Protein AF-A0A7S2MLP8-F1 (afdb_monomer)

Sequence (324 aa):
RACVALRVHHAPLLHKLVRWYCWSNTYLRPKPLPSEHLDELLELAELQLELSFQSLDLQAVLAENLRNPHATPRQVLALLSALARFSHFPKEFKEACARVCAESSDSDLAALTPADLVNAFNIHLCAVFDGPAALKHWLTEDEAMKSFFQVHTSQKFYQTQDQDRTAFLQSDVYLTLKEAADAEGLNLQTSDPGDVYHVELVSVDAKERLNSAAASPPTAVVCIKSREQLRWYVPITADGSPEGDPLAQNRCRQFRYMFRGAVQKVRHLQAMGYKTAAVWLSEWMALKSQEERRAYLRAALGSPDRRTAAFSPAPPVERGGDYS

Organism: NCBI:txid1333877

Foldseek 3Di:
DVCLVQLADALLVLVVVLVVVLVCCVPPADPPHAAVVLVVLLVNLVSCQQSVHDDPSSLVVLLVCLPRPNYDLLSNLSSLLSCLSNLHQDPSNVVSLVVSLVPDDPVNLVPDDLVSLQSLLSNLLSCCQSNDPVSNCCCCPVPSNCCRNPPSSCPSVLVVQVVVLVVLVPDPCLVLLVVLCVVLVHQWDFDDRPPSHGFSIWHPCQVVQLVDPDPAHIATEHEQEPSQKHPFDWDAALVRHGDDDPVRDGCCVPAIEGGHCSLVVVSSCVSSRHDYFYDYVVVCVVDDDSVSNNVSSCCSNVDPDDRRHPYNDDNDDPPDDDDD

Radius of gyration: 20.85 Å; Cα contacts (8 Å, |Δi|>4): 422; chains: 1; bounding box: 56×49×56 Å

pLDDT: mean 85.74, std 14.6, range [27.89, 97.12]

Mean predicted aligned error: 6.88 Å

Nearest PDB structures (foldseek):
  7uih-assembly1_A  TM=4.228E-01  e=3.664E+00  Homo sapiens
  6epc-assembly1_Q  TM=4.482E-01  e=7.822E+00  Rattus norvegicus
  3j8c-assembly1_C  TM=2.272E-01  e=2.891E+00  Homo sapiens

Secondary structure (DSSP, 8-state):
-HHHHHTEEEHHHHHHHHHHHHHHHHHTS-SSPPHHHHHHHHHHHHHHHHTT---HHHHHHHHHGGG-TT--HHHHHHHHHHHHHTT---HHHHHHHHHHHHH--HHHHHTS-HHHHHHHHHHHHHHHHHS-HHHHHHHHH-HHHHIIIIIITHHHHHHHHHHHHHHHHTSHHHHHHHHHHHHTT--EEPPPTT-SS--SEEETTHHHHHTTT-SSPPEEEEEE-GGGB-SEEE-B-TTS-BSSSTT---GGGTS-EE-THHHHHHHHHHHTT-EEEEEEHHHHTT--SHHHHHHHHHHHHH--SSSS-EE-PPPP--------

Structure (mmCIF, N/CA/C/O backbone):
data_AF-A0A7S2MLP8-F1
#
_entry.id   AF-A0A7S2MLP8-F1
#
loop_
_atom_site.group_PDB
_atom_site.id
_atom_site.t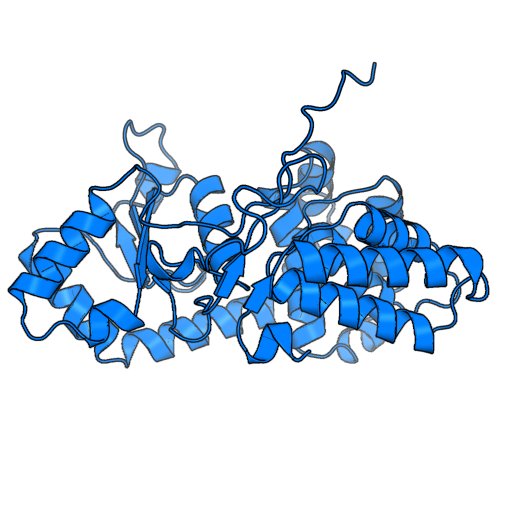ype_symbol
_atom_site.label_atom_id
_atom_site.label_alt_id
_atom_site.label_comp_id
_atom_site.label_asym_id
_atom_site.label_entity_id
_atom_site.label_seq_id
_atom_site.pdbx_PDB_ins_code
_atom_site.Cartn_x
_atom_site.Cartn_y
_atom_site.Cartn_z
_atom_site.occupancy
_atom_site.B_iso_or_equiv
_atom_site.auth_seq_id
_atom_site.auth_comp_id
_atom_site.auth_asym_id
_atom_site.auth_atom_id
_atom_site.pdbx_PDB_model_num
ATOM 1 N N . ARG A 1 1 ? -6.742 -10.714 -11.857 1.00 90.88 1 ARG A N 1
ATOM 2 C CA . ARG A 1 1 ? -7.999 -9.935 -11.703 1.00 90.88 1 ARG A CA 1
ATOM 3 C C . ARG A 1 1 ? -9.012 -10.588 -10.751 1.00 90.88 1 ARG A C 1
ATOM 5 O O . ARG A 1 1 ? -9.272 -10.008 -9.707 1.00 90.88 1 ARG A O 1
ATOM 12 N N . ALA A 1 2 ? -9.552 -11.783 -11.038 1.00 92.69 2 ALA A N 1
ATOM 13 C CA . ALA A 1 2 ? -10.606 -12.405 -10.209 1.00 92.69 2 ALA A CA 1
ATOM 14 C C . ALA A 1 2 ? -10.234 -12.561 -8.718 1.00 92.69 2 ALA A C 1
ATOM 16 O O . ALA A 1 2 ? -11.015 -12.176 -7.852 1.00 92.69 2 ALA A O 1
ATOM 17 N N . CYS A 1 3 ? -9.018 -13.035 -8.413 1.00 92.12 3 CYS A N 1
ATOM 18 C CA . CYS A 1 3 ? -8.524 -13.139 -7.033 1.00 92.12 3 CYS A CA 1
ATOM 19 C C . CYS A 1 3 ? -8.541 -11.791 -6.293 1.00 92.12 3 CYS A C 1
ATOM 21 O O . CYS A 1 3 ? -8.958 -11.733 -5.143 1.00 92.12 3 CYS A O 1
ATOM 23 N N . VAL A 1 4 ? -8.168 -10.699 -6.966 1.00 91.62 4 VAL A N 1
ATOM 24 C CA . VAL A 1 4 ? -8.176 -9.340 -6.399 1.00 91.62 4 VAL A CA 1
ATOM 25 C C . VAL A 1 4 ? -9.601 -8.874 -6.104 1.00 91.62 4 VAL A C 1
ATOM 27 O O . VAL A 1 4 ? -9.892 -8.456 -4.986 1.00 91.62 4 VAL A O 1
ATOM 30 N N . ALA A 1 5 ? -10.506 -9.004 -7.079 1.00 92.56 5 ALA A N 1
ATOM 31 C CA . ALA A 1 5 ? -11.907 -8.601 -6.936 1.00 92.56 5 ALA A CA 1
ATOM 32 C C . ALA A 1 5 ? -12.623 -9.375 -5.814 1.00 92.56 5 ALA A C 1
ATOM 34 O O . ALA A 1 5 ? -13.391 -8.807 -5.036 1.00 92.56 5 ALA A O 1
ATOM 35 N N . LEU A 1 6 ? -12.327 -10.671 -5.692 1.00 93.56 6 LEU A N 1
ATOM 36 C CA . LEU A 1 6 ? -12.869 -11.538 -4.645 1.00 93.56 6 LEU A CA 1
ATOM 37 C C . LEU A 1 6 ? -12.122 -11.421 -3.308 1.00 93.56 6 LEU A C 1
ATOM 39 O O . LEU A 1 6 ? -12.605 -11.948 -2.305 1.00 93.56 6 LEU A O 1
ATOM 43 N N . ARG A 1 7 ? -10.988 -10.706 -3.272 1.00 93.00 7 ARG A N 1
ATOM 44 C CA . ARG A 1 7 ? -10.124 -10.524 -2.092 1.00 93.00 7 ARG A CA 1
ATOM 45 C C . ARG A 1 7 ? -9.606 -11.858 -1.555 1.00 93.00 7 ARG A C 1
ATOM 47 O O . ARG A 1 7 ? -9.690 -12.154 -0.360 1.00 93.00 7 ARG A O 1
ATOM 54 N N . VAL A 1 8 ? -9.126 -12.675 -2.487 1.00 91.69 8 VAL A N 1
ATOM 55 C CA . VAL A 1 8 ? -8.609 -14.028 -2.290 1.00 91.69 8 VAL A CA 1
ATOM 56 C C . VAL A 1 8 ? -7.103 -14.013 -2.499 1.00 91.69 8 VAL A C 1
ATOM 58 O O . VAL A 1 8 ? -6.625 -13.880 -3.624 1.00 91.69 8 VAL A O 1
ATOM 61 N N . HIS A 1 9 ? -6.362 -14.218 -1.420 1.00 91.31 9 HIS A N 1
ATOM 62 C CA . HIS A 1 9 ? -4.940 -14.509 -1.459 1.00 91.31 9 HIS A CA 1
ATOM 63 C C . HIS A 1 9 ? -4.762 -16.013 -1.235 1.00 91.31 9 HIS A C 1
ATOM 65 O O . HIS A 1 9 ? -4.759 -16.507 -0.109 1.00 91.31 9 HIS A O 1
ATOM 71 N N . HIS A 1 10 ? -4.664 -16.758 -2.333 1.00 89.81 10 HIS A N 1
ATOM 72 C CA . HIS A 1 10 ? -4.438 -18.200 -2.311 1.00 89.81 10 HIS A CA 1
ATOM 73 C C . HIS A 1 10 ? -3.023 -18.483 -2.816 1.00 89.81 10 HIS A C 1
ATOM 75 O O . HIS A 1 10 ? -2.831 -18.749 -4.005 1.00 89.81 10 HIS A O 1
ATOM 81 N N . ALA A 1 11 ? -2.031 -18.425 -1.926 1.00 88.69 11 ALA A N 1
ATOM 82 C CA . ALA A 1 11 ? -0.620 -18.461 -2.300 1.00 88.69 11 ALA A CA 1
ATOM 83 C C . ALA A 1 11 ? -0.233 -19.668 -3.183 1.00 88.69 11 ALA A C 1
ATOM 85 O O . ALA A 1 11 ? 0.449 -19.436 -4.176 1.00 88.69 11 ALA A O 1
ATOM 86 N N . PRO A 1 12 ? -0.740 -20.907 -2.976 1.00 87.44 12 PRO A N 1
ATOM 87 C CA . PRO A 1 12 ? -0.434 -22.017 -3.890 1.00 87.44 12 PRO A CA 1
ATOM 88 C C . PRO A 1 12 ? -0.891 -21.799 -5.343 1.00 87.44 12 PRO A C 1
ATOM 90 O O . PRO A 1 12 ? -0.220 -22.216 -6.285 1.00 87.44 12 PRO A O 1
ATOM 93 N N . LEU A 1 13 ? -2.044 -21.151 -5.539 1.00 89.19 13 LEU A N 1
ATOM 94 C CA . LEU A 1 13 ? -2.592 -20.855 -6.864 1.00 89.19 13 LEU A CA 1
ATOM 95 C C . LEU A 1 13 ? -1.824 -19.695 -7.500 1.00 89.19 13 LEU A C 1
ATOM 97 O O . LEU A 1 13 ? -1.414 -19.791 -8.655 1.00 89.19 13 LEU A O 1
ATOM 101 N N . LEU A 1 14 ? -1.614 -18.622 -6.732 1.00 91.62 14 LEU A N 1
ATOM 102 C CA . LEU A 1 14 ? -0.875 -17.441 -7.175 1.00 91.62 14 LEU A CA 1
ATOM 103 C C . LEU A 1 14 ? 0.566 -17.803 -7.549 1.00 91.62 14 LEU A C 1
ATOM 105 O O . LEU A 1 14 ? 1.024 -17.413 -8.616 1.00 91.62 14 LEU A O 1
ATOM 109 N N . HIS A 1 15 ? 1.238 -18.627 -6.742 1.00 89.44 15 HIS A N 1
ATOM 110 C CA . HIS A 1 15 ? 2.590 -19.107 -7.013 1.00 89.44 15 HIS A CA 1
ATOM 111 C C . HIS A 1 15 ? 2.668 -19.884 -8.332 1.00 89.44 15 HIS A C 1
ATOM 113 O O . HIS A 1 15 ? 3.506 -19.572 -9.173 1.00 89.44 15 HIS A O 1
ATOM 119 N N . LYS A 1 16 ? 1.757 -20.841 -8.570 1.00 90.50 16 LYS A N 1
ATOM 120 C CA . LYS A 1 16 ? 1.700 -21.582 -9.843 1.00 90.50 16 LYS A CA 1
ATOM 121 C C . LYS A 1 16 ? 1.458 -20.660 -11.039 1.00 90.50 16 LYS A C 1
ATOM 123 O O . LYS A 1 16 ? 2.125 -20.810 -12.060 1.00 90.50 16 LYS A O 1
ATOM 128 N N . LEU A 1 17 ? 0.530 -19.710 -10.908 1.00 92.56 17 LEU A N 1
ATOM 129 C CA . LEU A 1 17 ? 0.201 -18.753 -11.965 1.00 92.56 17 LEU A CA 1
ATOM 130 C C . LEU A 1 17 ? 1.393 -17.855 -12.303 1.00 92.56 17 LEU A C 1
ATOM 132 O O . LEU A 1 17 ? 1.735 -17.709 -13.474 1.00 92.56 17 LEU A O 1
ATOM 136 N N . VAL A 1 18 ? 2.040 -17.280 -11.288 1.00 93.06 18 VAL A N 1
ATOM 137 C CA . VAL A 1 18 ? 3.190 -16.390 -11.480 1.00 93.06 18 VAL A CA 1
ATOM 138 C C . VAL A 1 18 ? 4.376 -17.159 -12.048 1.00 93.06 18 VAL A C 1
ATOM 140 O O . VAL A 1 18 ? 4.974 -16.697 -13.015 1.00 93.06 18 VAL A O 1
ATOM 143 N N . ARG A 1 19 ? 4.673 -18.355 -11.528 1.00 92.19 19 ARG A N 1
ATOM 144 C CA . ARG A 1 19 ? 5.759 -19.200 -12.039 1.00 92.19 19 ARG A CA 1
ATOM 145 C C . ARG A 1 19 ? 5.542 -19.581 -13.502 1.00 92.19 19 ARG A C 1
ATOM 147 O O . ARG A 1 19 ? 6.472 -19.496 -14.298 1.00 92.19 19 ARG A O 1
ATOM 154 N N . TRP A 1 20 ? 4.317 -19.952 -13.875 1.00 94.12 20 TRP A N 1
ATOM 155 C CA . TRP A 1 20 ? 3.969 -20.232 -15.270 1.00 94.12 20 TRP A CA 1
ATOM 156 C C . TRP A 1 20 ? 4.118 -18.995 -16.166 1.00 94.12 20 TRP A C 1
ATOM 158 O O . TRP A 1 20 ? 4.664 -19.097 -17.266 1.00 94.12 20 TRP A O 1
ATOM 168 N N . TYR A 1 21 ? 3.677 -17.825 -15.694 1.00 94.19 21 TYR A N 1
ATOM 169 C CA . TYR A 1 21 ? 3.819 -16.577 -16.443 1.00 94.19 21 TYR A CA 1
ATOM 170 C C . TYR A 1 21 ? 5.290 -16.199 -16.641 1.00 94.19 21 TYR A C 1
ATOM 172 O O . TYR A 1 21 ? 5.694 -15.908 -17.764 1.00 94.19 21 TYR A O 1
ATOM 180 N N . CYS A 1 22 ? 6.103 -16.256 -15.581 1.00 93.69 22 CYS A N 1
ATOM 181 C CA . CYS A 1 22 ? 7.533 -15.952 -15.645 1.00 93.69 22 CYS A CA 1
ATOM 182 C C . CYS A 1 22 ? 8.260 -16.936 -16.565 1.00 93.69 22 CYS A C 1
ATOM 184 O O . CYS A 1 22 ? 8.999 -16.507 -17.441 1.00 93.69 22 CYS A O 1
ATOM 186 N N . TRP A 1 23 ? 7.967 -18.237 -16.464 1.00 94.38 23 TRP A N 1
ATOM 187 C CA . TRP A 1 23 ? 8.491 -19.241 -17.394 1.00 94.38 23 TRP A CA 1
ATOM 188 C C . TRP A 1 23 ? 8.121 -18.919 -18.851 1.00 94.38 23 TRP A C 1
ATOM 190 O O . TRP A 1 23 ? 8.983 -18.905 -19.728 1.00 94.38 23 TRP A O 1
ATOM 200 N N . SER A 1 24 ? 6.858 -18.580 -19.116 1.00 92.94 24 SER A N 1
ATOM 201 C CA . SER A 1 24 ? 6.409 -18.212 -20.465 1.00 92.94 24 SER A CA 1
ATOM 202 C C . SER A 1 24 ? 7.115 -16.951 -20.970 1.00 92.94 24 SER A C 1
ATOM 204 O O . SER A 1 24 ? 7.501 -16.876 -22.133 1.00 92.94 24 SER A O 1
ATOM 206 N N . ASN A 1 25 ? 7.325 -15.970 -20.095 1.00 89.44 25 ASN A N 1
ATOM 207 C CA . ASN A 1 25 ? 8.058 -14.750 -20.405 1.00 89.44 25 ASN A CA 1
ATOM 208 C C . ASN A 1 25 ? 9.529 -15.036 -20.755 1.00 89.44 25 ASN A C 1
ATOM 210 O O . ASN A 1 25 ? 10.036 -14.505 -21.737 1.00 89.44 25 ASN A O 1
ATOM 214 N N . THR A 1 26 ? 10.187 -15.923 -20.006 1.00 87.69 26 THR A N 1
ATOM 215 C CA . THR A 1 26 ? 11.591 -16.283 -20.224 1.00 87.69 26 THR A CA 1
ATOM 216 C C . THR A 1 26 ? 11.811 -17.099 -21.497 1.00 87.69 26 THR A C 1
ATOM 218 O O . THR A 1 26 ? 12.795 -16.854 -22.193 1.00 87.69 26 THR A O 1
ATOM 221 N N . TYR A 1 27 ? 10.936 -18.068 -21.789 1.00 91.31 27 TYR A N 1
ATOM 222 C CA . TYR A 1 27 ? 11.195 -19.084 -22.820 1.00 91.31 27 TYR A CA 1
ATOM 223 C C . TYR A 1 27 ? 10.340 -18.960 -24.083 1.00 91.31 27 TYR A C 1
ATOM 225 O O . TYR A 1 27 ? 10.733 -19.495 -25.116 1.00 91.31 27 TYR A O 1
ATOM 233 N N . LEU A 1 28 ? 9.177 -18.302 -24.021 1.00 93.00 28 LEU A N 1
ATOM 234 C CA . LEU A 1 28 ? 8.232 -18.254 -25.146 1.00 93.00 28 LEU A CA 1
ATOM 235 C C . LEU A 1 28 ? 8.068 -16.861 -25.757 1.00 93.00 28 LEU A C 1
ATOM 237 O O . LEU A 1 28 ? 7.597 -16.756 -26.888 1.00 93.00 28 LEU A O 1
ATOM 241 N N . ARG A 1 29 ? 8.411 -15.792 -25.030 1.00 90.31 29 ARG A N 1
ATOM 242 C CA . ARG A 1 29 ? 8.243 -14.415 -25.511 1.00 90.31 29 ARG A CA 1
ATOM 243 C C . ARG A 1 29 ? 9.522 -13.878 -26.164 1.00 90.31 29 ARG A C 1
ATOM 245 O O . ARG A 1 29 ? 10.620 -14.266 -25.766 1.00 90.31 29 ARG A O 1
ATOM 252 N N . PRO A 1 30 ? 9.396 -12.979 -27.159 1.00 90.38 30 PRO A N 1
ATOM 253 C CA . PRO A 1 30 ? 10.550 -12.326 -27.765 1.00 90.38 30 PRO A CA 1
ATOM 254 C C . PRO A 1 30 ? 11.319 -11.493 -26.732 1.00 90.38 30 PRO A C 1
ATOM 256 O O . PRO A 1 30 ? 10.725 -10.900 -25.828 1.00 90.38 30 PRO A O 1
ATOM 259 N N . LYS A 1 31 ? 12.646 -11.444 -26.894 1.00 89.56 31 LYS A N 1
ATOM 260 C CA . LYS A 1 31 ? 13.550 -10.618 -26.091 1.00 89.56 31 LYS A CA 1
ATOM 261 C C . LYS A 1 31 ? 14.268 -9.599 -26.991 1.00 89.56 31 LYS A C 1
ATOM 263 O O . LYS A 1 31 ? 14.860 -10.027 -27.983 1.00 89.56 31 LYS A O 1
ATOM 268 N N . PRO A 1 32 ? 14.278 -8.296 -26.649 1.00 91.56 32 PRO A N 1
ATOM 269 C CA . PRO A 1 32 ? 13.576 -7.676 -25.517 1.00 91.56 32 PRO A CA 1
ATOM 270 C C . PRO A 1 32 ? 12.045 -7.693 -25.682 1.00 91.56 32 PRO A C 1
ATOM 272 O O . PRO A 1 32 ? 11.537 -7.818 -26.794 1.00 91.56 32 PRO A O 1
ATOM 275 N N . LEU A 1 33 ? 11.309 -7.602 -24.568 1.00 93.12 33 LEU A N 1
ATOM 276 C CA . LEU A 1 33 ? 9.843 -7.663 -24.580 1.00 93.12 33 LEU A CA 1
ATOM 277 C C . LEU A 1 33 ? 9.241 -6.440 -25.295 1.00 93.12 33 LEU A C 1
ATOM 279 O O . LEU A 1 33 ? 9.578 -5.313 -24.927 1.00 93.12 33 LEU A O 1
ATOM 283 N N . PRO A 1 34 ? 8.325 -6.638 -26.258 1.00 93.69 34 PRO A N 1
ATOM 284 C CA . PRO A 1 34 ? 7.533 -5.570 -26.861 1.00 93.69 34 PRO A CA 1
ATOM 285 C C . PRO A 1 34 ? 6.726 -4.770 -25.833 1.00 93.69 34 PRO A C 1
ATOM 287 O O . PRO A 1 34 ? 6.338 -5.298 -24.787 1.00 93.69 34 PRO A O 1
ATOM 290 N N . SER A 1 35 ? 6.417 -3.513 -26.162 1.00 91.44 35 SER A N 1
ATOM 291 C CA . SER A 1 35 ? 5.723 -2.587 -25.256 1.00 91.44 35 SER A CA 1
ATOM 292 C C . SER A 1 35 ? 4.350 -3.102 -24.796 1.00 91.44 35 SER A C 1
ATOM 294 O O . SER A 1 35 ? 4.049 -3.034 -23.607 1.00 91.44 35 SER A O 1
ATOM 296 N N . GLU A 1 36 ? 3.556 -3.721 -25.678 1.00 90.75 36 GLU A N 1
ATOM 297 C CA . GLU A 1 36 ? 2.263 -4.327 -25.303 1.00 90.75 36 GLU A CA 1
ATOM 298 C C . GLU A 1 36 ? 2.392 -5.426 -24.232 1.00 90.75 36 GLU A C 1
ATOM 300 O O . GLU A 1 36 ? 1.573 -5.540 -23.322 1.00 90.75 36 GLU A O 1
ATOM 305 N N . HIS A 1 37 ? 3.465 -6.212 -24.290 1.00 93.06 37 HIS A N 1
ATOM 306 C CA . HIS A 1 37 ? 3.731 -7.287 -23.343 1.00 93.06 37 HIS A CA 1
ATOM 307 C C . HIS A 1 37 ? 4.315 -6.775 -22.021 1.00 93.06 37 HIS A C 1
ATOM 309 O O . HIS A 1 37 ? 4.207 -7.465 -21.003 1.00 93.06 37 HIS A O 1
ATOM 315 N N . LEU A 1 38 ? 4.914 -5.580 -22.019 1.00 94.25 38 LEU A N 1
ATOM 316 C CA . LEU A 1 38 ? 5.306 -4.891 -20.791 1.00 94.25 38 LEU A CA 1
ATOM 317 C C . LEU A 1 38 ? 4.079 -4.433 -20.003 1.00 94.25 38 LEU A C 1
ATOM 319 O O . LEU A 1 38 ? 4.056 -4.617 -18.789 1.00 94.25 38 LEU A O 1
ATOM 323 N N . ASP A 1 39 ? 3.044 -3.912 -20.664 1.00 93.38 39 ASP A N 1
ATOM 324 C CA . ASP A 1 39 ? 1.805 -3.521 -19.978 1.00 93.38 39 ASP A CA 1
ATOM 325 C C . ASP A 1 39 ? 1.104 -4.731 -19.330 1.00 93.38 39 ASP A C 1
ATOM 327 O O . ASP A 1 39 ? 0.654 -4.640 -18.188 1.00 93.38 39 ASP A O 1
ATOM 331 N N . GLU A 1 40 ? 1.096 -5.898 -19.987 1.00 94.19 40 GLU A N 1
ATOM 332 C CA . GLU A 1 40 ? 0.594 -7.149 -19.388 1.00 94.19 40 GLU A CA 1
ATOM 333 C C . GLU A 1 40 ? 1.396 -7.577 -18.143 1.00 94.19 40 GLU A C 1
ATOM 335 O O . GLU A 1 40 ? 0.824 -8.012 -17.138 1.00 94.19 40 GLU A O 1
ATOM 340 N N . LEU A 1 41 ? 2.730 -7.462 -18.196 1.00 95.62 41 LEU A N 1
ATOM 341 C CA . LEU A 1 41 ? 3.615 -7.761 -17.066 1.00 95.62 41 LEU A CA 1
ATOM 342 C C . LEU A 1 41 ? 3.361 -6.803 -15.893 1.00 95.62 41 LEU A C 1
ATOM 344 O O . LEU A 1 41 ? 3.281 -7.245 -14.744 1.00 95.62 41 LEU A O 1
ATOM 348 N N . LEU A 1 42 ? 3.224 -5.510 -16.182 1.00 95.50 42 LEU A N 1
ATOM 349 C CA . LEU A 1 42 ? 2.945 -4.473 -15.191 1.00 95.50 42 LEU A CA 1
ATOM 350 C C . LEU A 1 42 ? 1.585 -4.673 -14.535 1.00 95.50 42 LEU A C 1
ATOM 352 O O . LEU A 1 42 ? 1.477 -4.588 -13.312 1.00 95.50 42 LEU A O 1
ATOM 356 N N . GLU A 1 43 ? 0.570 -5.026 -15.318 1.00 94.62 43 GLU A N 1
ATOM 357 C CA . GLU A 1 43 ? -0.734 -5.373 -14.776 1.00 94.62 43 GLU A CA 1
ATOM 358 C C . GLU A 1 43 ? -0.649 -6.590 -13.841 1.00 94.62 43 GLU A C 1
ATOM 360 O O . GLU A 1 43 ? -1.232 -6.589 -12.752 1.00 94.62 43 GLU A O 1
ATOM 365 N N . LEU A 1 44 ? 0.079 -7.644 -14.231 1.00 94.94 44 LEU A N 1
ATOM 366 C CA . LEU A 1 44 ? 0.279 -8.792 -13.350 1.00 94.94 44 LEU A CA 1
ATOM 367 C C . LEU A 1 44 ? 0.944 -8.357 -12.037 1.00 94.94 44 LEU A C 1
ATOM 369 O O . LEU A 1 44 ? 0.475 -8.758 -10.970 1.00 94.94 44 LEU A O 1
ATOM 373 N N . ALA A 1 45 ? 1.994 -7.536 -12.106 1.00 95.25 45 ALA A N 1
ATOM 374 C CA . ALA A 1 45 ? 2.693 -7.018 -10.934 1.00 95.25 45 ALA A CA 1
ATOM 375 C C . ALA A 1 45 ? 1.768 -6.198 -10.024 1.00 95.25 45 ALA A C 1
ATOM 377 O O . ALA A 1 45 ? 1.743 -6.432 -8.815 1.00 95.25 45 ALA A O 1
ATOM 378 N N . GLU A 1 46 ? 0.945 -5.314 -10.588 1.00 93.25 46 GLU A N 1
ATOM 379 C CA . GLU A 1 46 ? -0.041 -4.530 -9.842 1.00 93.25 46 GLU A CA 1
ATOM 380 C C . GLU A 1 46 ? -1.056 -5.427 -9.121 1.00 93.25 46 GLU A C 1
ATOM 382 O O . GLU A 1 46 ? -1.320 -5.245 -7.931 1.00 93.25 46 GLU A O 1
ATOM 387 N N . LEU A 1 47 ? -1.572 -6.457 -9.797 1.00 93.62 47 LEU A N 1
ATOM 388 C CA . LEU A 1 47 ? -2.501 -7.419 -9.200 1.00 93.62 47 LEU A CA 1
ATOM 389 C C . LEU A 1 47 ? -1.860 -8.226 -8.056 1.00 93.62 47 LEU A C 1
ATOM 391 O O . LEU A 1 47 ? -2.551 -8.557 -7.088 1.00 93.62 47 LEU A O 1
ATOM 395 N N . GLN A 1 48 ? -0.565 -8.553 -8.150 1.00 92.31 48 GLN A N 1
ATOM 396 C CA . GLN A 1 48 ? 0.161 -9.209 -7.054 1.00 92.31 48 GLN A CA 1
ATOM 397 C C . GLN A 1 48 ? 0.390 -8.250 -5.878 1.00 92.31 48 GLN A C 1
ATOM 399 O O . GLN A 1 48 ? 0.155 -8.632 -4.730 1.00 92.31 48 GLN A O 1
ATOM 404 N N . LEU A 1 49 ? 0.765 -6.995 -6.149 1.00 90.56 49 LEU A N 1
ATOM 405 C CA . LEU A 1 49 ? 0.930 -5.947 -5.134 1.00 90.56 49 LEU A CA 1
ATOM 406 C C . LEU A 1 49 ? -0.371 -5.665 -4.383 1.00 90.56 49 LEU A C 1
ATOM 408 O O . LEU A 1 49 ? -0.366 -5.561 -3.156 1.00 90.56 49 LEU A O 1
ATOM 412 N N . GLU A 1 50 ? -1.492 -5.592 -5.103 1.00 89.38 50 GLU A N 1
ATOM 413 C CA . GLU A 1 50 ? -2.829 -5.471 -4.525 1.00 89.38 50 GLU A CA 1
ATOM 414 C C . GLU A 1 50 ? -3.077 -6.571 -3.491 1.00 89.38 50 GLU A C 1
ATOM 416 O O . GLU A 1 50 ? -3.483 -6.273 -2.371 1.00 89.38 50 GLU A O 1
ATOM 421 N N . LEU A 1 51 ? -2.776 -7.829 -3.828 1.00 89.75 51 LEU A N 1
ATOM 422 C CA . LEU A 1 51 ? -2.920 -8.979 -2.927 1.00 89.75 51 LEU A CA 1
ATOM 423 C C . LEU A 1 51 ? -1.809 -9.093 -1.884 1.00 89.75 51 LEU A C 1
ATOM 425 O O . LEU A 1 51 ? -1.872 -10.003 -1.057 1.00 89.75 51 LEU A O 1
ATOM 429 N N . SER A 1 52 ? -0.808 -8.212 -1.917 1.00 86.94 52 SER A N 1
ATOM 430 C CA . SER A 1 52 ? 0.405 -8.324 -1.103 1.00 86.94 52 SER A CA 1
ATOM 431 C C . SER A 1 52 ? 1.081 -9.695 -1.262 1.00 86.94 52 SER A C 1
ATOM 433 O O . SER A 1 52 ? 1.600 -10.264 -0.303 1.00 86.94 52 SER A O 1
ATOM 435 N N . PHE A 1 53 ? 1.031 -10.252 -2.475 1.00 88.88 53 PHE A N 1
ATOM 436 C CA . PHE A 1 53 ? 1.720 -11.481 -2.852 1.00 88.88 53 PHE A CA 1
ATOM 437 C C . PHE A 1 53 ? 3.071 -11.131 -3.467 1.00 88.88 53 PHE A C 1
ATOM 439 O O . PHE A 1 53 ? 3.144 -10.297 -4.364 1.00 88.88 53 PHE A O 1
ATOM 446 N N . GLN A 1 54 ? 4.138 -11.772 -2.997 1.00 85.94 54 GLN A N 1
ATOM 447 C CA . GLN A 1 54 ? 5.486 -11.544 -3.506 1.00 85.94 54 GLN A CA 1
ATOM 448 C C . GLN A 1 54 ? 6.024 -12.801 -4.188 1.00 85.94 54 GLN A C 1
ATOM 450 O O . GLN A 1 54 ? 5.775 -13.921 -3.745 1.00 85.94 54 GLN A O 1
ATOM 455 N N . SER A 1 55 ? 6.783 -12.604 -5.262 1.00 89.75 55 SER A N 1
ATOM 456 C CA . SER A 1 55 ? 7.437 -13.670 -6.015 1.00 89.75 55 SER A CA 1
ATOM 457 C C . SER A 1 55 ? 8.796 -13.180 -6.494 1.00 89.75 55 SER A C 1
ATOM 459 O O . SER A 1 55 ? 8.868 -12.177 -7.203 1.00 89.75 55 SER A O 1
ATOM 461 N N . LEU A 1 56 ? 9.852 -13.906 -6.121 1.00 90.44 56 LEU A N 1
ATOM 462 C CA . LEU A 1 56 ? 11.220 -13.613 -6.552 1.00 90.44 56 LEU A CA 1
ATOM 463 C C . LEU A 1 56 ? 11.363 -13.736 -8.076 1.00 90.44 56 LEU A C 1
ATOM 465 O O . LEU A 1 56 ? 11.979 -12.876 -8.695 1.00 90.44 56 LEU A O 1
ATOM 469 N N . ASP A 1 57 ? 10.716 -14.735 -8.688 1.00 91.44 57 ASP A N 1
ATOM 470 C CA . ASP A 1 57 ? 10.704 -14.913 -10.147 1.00 91.44 57 ASP A CA 1
ATOM 471 C C . ASP A 1 57 ? 10.144 -13.674 -10.859 1.00 91.44 57 ASP A C 1
ATOM 473 O O . ASP A 1 57 ? 10.738 -13.167 -11.810 1.00 91.44 57 ASP A O 1
ATOM 477 N N . LEU A 1 58 ? 9.018 -13.141 -10.369 1.00 94.75 58 LEU A N 1
ATOM 478 C CA . LEU A 1 58 ? 8.416 -11.939 -10.944 1.00 94.75 58 LEU A CA 1
ATOM 479 C C . LEU A 1 58 ? 9.305 -10.711 -10.735 1.00 94.75 58 LEU A C 1
ATOM 481 O O . LEU A 1 58 ? 9.464 -9.920 -11.659 1.00 94.75 58 LEU A O 1
ATOM 485 N N . GLN A 1 59 ? 9.897 -10.554 -9.549 1.00 94.88 59 GLN A N 1
ATOM 486 C CA . GLN A 1 59 ? 10.831 -9.460 -9.264 1.00 94.88 59 GLN A CA 1
ATOM 487 C C . GLN A 1 59 ? 12.037 -9.489 -10.213 1.00 94.88 59 GLN A C 1
ATOM 489 O O . GLN A 1 59 ? 12.402 -8.447 -10.750 1.00 94.88 59 GLN A O 1
ATOM 494 N N . ALA A 1 60 ? 12.594 -10.672 -10.490 1.00 93.31 60 ALA A N 1
ATOM 495 C CA . ALA A 1 60 ? 13.691 -10.838 -11.439 1.00 93.31 60 ALA A CA 1
ATOM 496 C C . ALA A 1 60 ? 13.282 -10.461 -12.874 1.00 93.31 60 ALA A C 1
ATOM 498 O O . ALA A 1 60 ? 14.005 -9.726 -13.546 1.00 93.31 60 ALA A O 1
ATOM 499 N N . VAL A 1 61 ? 12.096 -10.887 -13.327 1.00 94.69 61 VAL A N 1
ATOM 500 C CA . VAL A 1 61 ? 11.560 -10.512 -14.650 1.00 94.69 61 VAL A CA 1
ATOM 501 C C . VAL A 1 61 ? 11.329 -8.999 -14.754 1.00 94.69 61 VAL A C 1
ATOM 503 O O . VAL A 1 61 ? 11.644 -8.394 -15.780 1.00 94.69 61 VAL A O 1
ATOM 506 N N . LEU A 1 62 ? 10.808 -8.359 -13.703 1.00 96.38 62 LEU A N 1
ATOM 507 C CA . LEU A 1 62 ? 10.637 -6.902 -13.660 1.00 96.38 62 LEU A CA 1
ATOM 508 C C . LEU A 1 62 ? 11.992 -6.179 -13.715 1.00 96.38 62 LEU A C 1
ATOM 510 O O . LEU A 1 62 ? 12.138 -5.218 -14.468 1.00 96.38 62 LEU A O 1
ATOM 514 N N . ALA A 1 63 ? 12.986 -6.663 -12.963 1.00 95.94 63 ALA A N 1
ATOM 515 C CA . ALA A 1 63 ? 14.338 -6.110 -12.938 1.00 95.94 63 ALA A CA 1
ATOM 516 C C . ALA A 1 63 ? 15.039 -6.209 -14.304 1.00 95.94 63 ALA A C 1
ATOM 518 O O . ALA A 1 63 ? 15.612 -5.222 -14.761 1.00 95.94 63 ALA A O 1
ATOM 519 N N . GLU A 1 64 ? 14.938 -7.354 -14.994 1.00 94.12 64 GLU A N 1
ATOM 520 C CA . GLU A 1 64 ? 15.474 -7.538 -16.356 1.00 94.12 64 GLU A CA 1
ATOM 521 C C . GLU A 1 64 ? 14.905 -6.482 -17.320 1.00 94.12 64 GLU A C 1
ATOM 523 O O . GLU A 1 64 ? 15.628 -5.897 -18.131 1.00 94.12 64 GLU A O 1
ATOM 528 N N . ASN A 1 65 ? 13.614 -6.170 -17.182 1.00 95.44 65 ASN A N 1
ATOM 529 C CA . ASN A 1 65 ? 12.925 -5.223 -18.052 1.00 95.44 65 ASN A CA 1
ATOM 530 C C . ASN A 1 65 ? 13.205 -3.746 -17.743 1.00 95.44 65 ASN A C 1
ATOM 532 O O . ASN A 1 65 ? 12.844 -2.892 -18.551 1.00 95.44 65 ASN A O 1
ATOM 536 N N . LEU A 1 66 ? 13.921 -3.418 -16.660 1.00 96.25 66 LEU A N 1
ATOM 537 C CA . LEU A 1 66 ? 14.395 -2.047 -16.428 1.00 96.25 66 LEU A CA 1
ATOM 538 C C . LEU A 1 66 ? 15.392 -1.575 -17.493 1.00 96.25 66 LEU A C 1
ATOM 540 O O . LEU A 1 66 ? 15.567 -0.371 -17.658 1.00 96.25 66 LEU A O 1
ATOM 544 N N . ARG A 1 67 ? 16.060 -2.486 -18.212 1.00 93.56 67 ARG A N 1
ATOM 545 C CA . ARG A 1 67 ? 16.970 -2.164 -19.328 1.00 93.56 67 ARG A CA 1
ATOM 546 C C . ARG A 1 67 ? 16.328 -2.356 -20.705 1.00 93.56 67 ARG A C 1
ATOM 548 O O . ARG A 1 67 ? 17.028 -2.318 -21.712 1.00 93.56 67 ARG A O 1
ATOM 555 N N . ASN A 1 68 ? 15.019 -2.596 -20.765 1.00 94.44 68 ASN A N 1
ATOM 556 C CA . ASN A 1 68 ? 14.341 -2.887 -22.020 1.00 94.44 68 ASN A CA 1
ATOM 557 C C . ASN A 1 68 ? 14.274 -1.627 -22.916 1.00 94.44 68 ASN A C 1
ATOM 559 O O . ASN A 1 68 ? 13.654 -0.643 -22.511 1.00 94.44 68 ASN A O 1
ATOM 563 N N . PRO A 1 69 ? 14.858 -1.642 -24.134 1.00 92.69 69 PRO A N 1
ATOM 564 C CA . PRO A 1 69 ? 14.866 -0.483 -25.033 1.00 92.69 69 PRO A CA 1
ATOM 565 C C . PRO A 1 69 ? 13.489 -0.150 -25.629 1.00 92.69 69 PRO A C 1
ATOM 567 O O . PRO A 1 69 ? 13.318 0.915 -26.212 1.00 92.69 69 PRO A O 1
ATOM 570 N N . HIS A 1 70 ? 12.508 -1.050 -25.513 1.00 92.12 70 HIS A N 1
ATOM 571 C CA . HIS A 1 70 ? 11.125 -0.829 -25.943 1.00 92.12 70 HIS A CA 1
ATOM 572 C C . HIS A 1 70 ? 10.227 -0.274 -24.827 1.00 92.12 70 HIS A C 1
ATOM 574 O O . HIS A 1 70 ? 9.049 -0.008 -25.072 1.00 92.12 70 HIS A O 1
ATOM 580 N N . ALA A 1 71 ? 10.748 -0.122 -23.604 1.00 92.75 71 ALA A N 1
ATOM 581 C CA . ALA A 1 71 ? 9.987 0.425 -22.491 1.00 92.75 71 ALA A CA 1
ATOM 582 C C . ALA A 1 71 ? 9.875 1.950 -22.607 1.00 92.75 71 ALA A C 1
ATOM 584 O O . ALA A 1 71 ? 10.874 2.661 -22.687 1.00 92.75 71 ALA A O 1
ATOM 585 N N . THR A 1 72 ? 8.646 2.459 -22.560 1.00 90.38 72 THR A N 1
ATOM 586 C CA . THR A 1 72 ? 8.395 3.905 -22.445 1.00 90.38 72 THR A CA 1
ATOM 587 C C . THR A 1 72 ? 8.780 4.422 -21.049 1.00 90.38 72 THR A C 1
ATOM 589 O O . THR A 1 72 ? 8.750 3.641 -20.093 1.00 90.38 72 THR A O 1
ATOM 592 N N . PRO A 1 73 ? 9.048 5.730 -20.861 1.00 88.88 73 PRO A N 1
ATOM 593 C CA . PRO A 1 73 ? 9.325 6.295 -19.535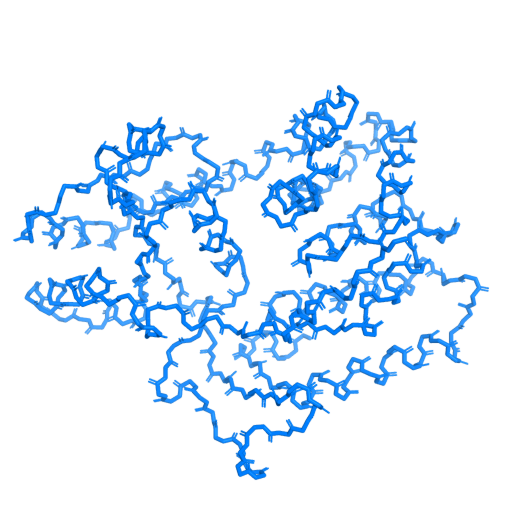 1.00 88.88 73 PRO A CA 1
ATOM 594 C C . PRO A 1 73 ? 8.242 5.970 -18.493 1.00 88.88 73 PRO A C 1
ATOM 596 O O . PRO A 1 73 ? 8.558 5.571 -17.372 1.00 88.88 73 PRO A O 1
ATOM 599 N N . ARG A 1 74 ? 6.958 6.022 -18.886 1.00 91.06 74 ARG A N 1
ATOM 600 C CA . ARG A 1 74 ? 5.817 5.604 -18.047 1.00 91.06 74 ARG A CA 1
ATOM 601 C C . ARG A 1 74 ? 5.947 4.149 -17.588 1.00 91.06 74 ARG A C 1
ATOM 603 O O . ARG A 1 74 ? 5.747 3.851 -16.413 1.00 91.06 74 ARG A O 1
ATOM 610 N N . GLN A 1 75 ? 6.286 3.238 -18.500 1.00 93.56 75 GLN A N 1
ATOM 611 C CA . GLN A 1 75 ? 6.462 1.820 -18.175 1.00 93.56 75 GLN A CA 1
ATOM 612 C C . GLN A 1 75 ? 7.677 1.595 -17.271 1.00 93.56 75 GLN A C 1
ATOM 614 O O . GLN A 1 75 ? 7.588 0.803 -16.338 1.00 93.56 75 GLN A O 1
ATOM 619 N N . VAL A 1 76 ? 8.782 2.320 -17.480 1.00 94.38 76 VAL A N 1
ATOM 620 C CA . VAL A 1 76 ? 9.949 2.253 -16.584 1.00 94.38 76 VAL A CA 1
ATOM 621 C C . VAL A 1 76 ? 9.586 2.737 -15.177 1.00 94.38 76 VAL A C 1
ATOM 623 O O . VAL A 1 76 ? 9.926 2.064 -14.206 1.00 94.38 76 VAL A O 1
ATOM 626 N N . LEU A 1 77 ? 8.834 3.835 -15.042 1.00 93.94 77 LEU A N 1
ATOM 627 C CA . LEU A 1 77 ? 8.317 4.293 -13.745 1.00 93.94 77 LEU A CA 1
ATOM 628 C C . LEU A 1 77 ? 7.415 3.251 -13.080 1.00 93.94 77 LEU A C 1
ATOM 630 O O . LEU A 1 77 ? 7.533 3.015 -11.880 1.00 93.94 77 LEU A O 1
ATOM 634 N N . ALA A 1 78 ? 6.543 2.594 -13.844 1.00 95.25 78 ALA A N 1
ATOM 635 C CA . ALA A 1 78 ? 5.685 1.537 -13.322 1.00 95.25 78 ALA A CA 1
ATOM 636 C C . ALA A 1 78 ? 6.491 0.304 -12.864 1.00 95.25 78 ALA A C 1
ATOM 638 O O . ALA A 1 78 ? 6.207 -0.242 -11.796 1.00 95.25 78 ALA A O 1
ATOM 639 N N . LEU A 1 79 ? 7.533 -0.095 -13.608 1.00 97.12 79 LEU A N 1
ATOM 640 C CA . LEU A 1 79 ? 8.461 -1.165 -13.215 1.00 97.12 79 LEU A CA 1
ATOM 641 C C . LEU A 1 79 ? 9.190 -0.805 -11.913 1.00 97.12 79 LEU A C 1
ATOM 643 O O . LEU A 1 79 ? 9.193 -1.596 -10.970 1.00 97.12 79 LEU A O 1
ATOM 647 N N . LEU A 1 80 ? 9.760 0.403 -11.839 1.00 97.12 80 LEU A N 1
ATOM 648 C CA . LEU A 1 80 ? 10.436 0.923 -10.647 1.00 97.12 80 LEU A CA 1
ATOM 649 C C . LEU A 1 80 ? 9.492 0.969 -9.442 1.00 97.12 80 LEU A C 1
ATOM 651 O O . LEU A 1 80 ? 9.851 0.507 -8.362 1.00 97.12 80 LEU A O 1
ATOM 655 N N . SER A 1 81 ? 8.271 1.472 -9.623 1.00 95.69 81 SER A N 1
ATOM 656 C CA . SER A 1 81 ? 7.258 1.528 -8.567 1.00 95.69 81 SER A CA 1
ATOM 657 C C . SER A 1 81 ? 6.887 0.136 -8.062 1.00 95.69 81 SER A C 1
ATOM 659 O O . SER A 1 81 ? 6.820 -0.089 -6.852 1.00 95.69 81 SER A O 1
ATOM 661 N N . ALA A 1 82 ? 6.695 -0.825 -8.971 1.00 95.75 82 ALA A N 1
ATOM 662 C CA . ALA A 1 82 ? 6.380 -2.194 -8.595 1.00 95.75 82 ALA A CA 1
ATOM 663 C C . ALA A 1 82 ? 7.514 -2.833 -7.782 1.00 95.75 82 ALA A C 1
ATOM 665 O O . ALA A 1 82 ? 7.267 -3.380 -6.708 1.00 95.75 82 ALA A O 1
ATOM 666 N N . LEU A 1 83 ? 8.755 -2.706 -8.256 1.00 96.69 83 LEU A N 1
ATOM 667 C CA . LEU A 1 83 ? 9.951 -3.192 -7.567 1.00 96.69 83 LEU A CA 1
ATOM 668 C C . LEU A 1 83 ? 10.123 -2.551 -6.183 1.00 96.69 83 LEU A C 1
ATOM 670 O O . LEU A 1 83 ? 10.317 -3.264 -5.198 1.00 96.69 83 LEU A O 1
ATOM 674 N N . ALA A 1 84 ? 9.947 -1.232 -6.086 1.00 94.81 84 ALA A N 1
ATOM 675 C CA . ALA A 1 84 ? 10.030 -0.500 -4.828 1.00 94.81 84 ALA A CA 1
ATOM 676 C C . ALA A 1 84 ? 8.982 -0.987 -3.815 1.00 94.81 84 ALA A C 1
ATOM 678 O O . ALA A 1 84 ? 9.310 -1.232 -2.658 1.00 94.81 84 ALA A O 1
ATOM 679 N N . ARG A 1 85 ? 7.736 -1.209 -4.254 1.00 92.44 85 ARG A N 1
ATOM 680 C CA . ARG A 1 85 ? 6.643 -1.719 -3.404 1.00 92.44 85 ARG A CA 1
ATOM 681 C C . ARG A 1 85 ? 6.786 -3.200 -3.042 1.00 92.44 85 ARG A C 1
ATOM 683 O O . ARG A 1 85 ? 6.180 -3.653 -2.071 1.00 92.44 85 ARG A O 1
ATOM 690 N N . PHE A 1 86 ? 7.574 -3.958 -3.801 1.00 91.44 86 PHE A N 1
ATOM 691 C CA . PHE A 1 86 ? 8.045 -5.285 -3.405 1.00 91.44 86 PHE A CA 1
ATOM 692 C C . PHE A 1 86 ? 9.263 -5.239 -2.472 1.00 91.44 86 PHE A C 1
ATOM 694 O O . PHE A 1 86 ? 9.716 -6.299 -2.043 1.00 91.44 86 PHE A O 1
ATOM 701 N N . SER A 1 87 ? 9.780 -4.047 -2.162 1.00 91.81 87 SER A N 1
ATOM 702 C CA . SER A 1 87 ? 11.023 -3.835 -1.417 1.00 91.81 87 SER A CA 1
ATOM 703 C C . SER A 1 87 ? 12.233 -4.509 -2.094 1.00 91.81 87 SER A C 1
ATOM 705 O O . SER A 1 87 ? 13.154 -4.971 -1.425 1.00 91.81 87 SER A O 1
ATOM 707 N N . HIS A 1 88 ? 12.230 -4.587 -3.432 1.00 93.81 88 HIS A N 1
ATOM 708 C CA . HIS A 1 88 ? 13.307 -5.165 -4.236 1.00 93.81 88 HIS A CA 1
ATOM 709 C C . HIS A 1 88 ? 14.045 -4.065 -5.009 1.00 93.81 88 HIS A C 1
ATOM 711 O O . HIS A 1 88 ? 13.473 -3.418 -5.884 1.00 93.81 88 HIS A O 1
ATOM 717 N N . PHE A 1 89 ? 15.329 -3.872 -4.704 1.00 94.75 89 PHE A N 1
ATOM 718 C CA . PHE A 1 89 ? 16.148 -2.786 -5.252 1.00 94.75 89 PHE A CA 1
ATOM 719 C C . PHE A 1 89 ? 17.395 -3.346 -5.957 1.00 94.75 89 PHE A C 1
ATOM 721 O O . PHE A 1 89 ? 18.487 -3.325 -5.385 1.00 94.75 89 PHE A O 1
ATOM 728 N N . PRO A 1 90 ? 17.250 -3.894 -7.178 1.00 94.31 90 PRO A N 1
ATOM 729 C CA . PRO A 1 90 ? 18.369 -4.447 -7.938 1.00 94.31 90 PRO A CA 1
ATOM 730 C C . PRO A 1 90 ? 19.344 -3.341 -8.373 1.00 94.31 90 PRO A C 1
ATOM 732 O O . PRO A 1 90 ? 19.014 -2.154 -8.335 1.00 94.31 90 PRO A O 1
ATOM 735 N N . LYS A 1 91 ? 20.547 -3.702 -8.836 1.00 90.62 91 LYS A N 1
ATOM 736 C CA . LYS A 1 91 ? 21.558 -2.725 -9.290 1.00 90.62 91 LYS A CA 1
ATOM 737 C C . LYS A 1 91 ? 21.011 -1.808 -10.395 1.00 90.62 91 LYS A C 1
ATOM 739 O O . LYS A 1 91 ? 21.247 -0.601 -10.392 1.00 90.62 91 LYS A O 1
ATOM 744 N N . GLU A 1 92 ? 20.221 -2.392 -11.288 1.00 94.25 92 GLU A N 1
ATOM 745 C CA . GLU A 1 92 ? 19.505 -1.758 -12.394 1.00 94.25 92 GLU A CA 1
ATOM 746 C C . GLU A 1 92 ? 18.558 -0.643 -11.930 1.00 94.25 92 GLU A C 1
ATOM 748 O O . GLU A 1 92 ? 18.263 0.269 -12.699 1.00 94.25 92 GLU A O 1
ATOM 753 N N . PHE A 1 93 ? 18.079 -0.697 -10.683 1.00 95.69 93 PHE A N 1
ATOM 754 C CA . PHE A 1 93 ? 17.099 0.242 -10.143 1.00 95.69 93 PHE A CA 1
ATOM 755 C C . PHE A 1 93 ? 17.628 1.676 -10.159 1.00 95.69 93 PHE A C 1
ATOM 757 O O . PHE A 1 93 ? 16.972 2.583 -10.665 1.00 95.69 93 PHE A O 1
ATOM 764 N N . LYS A 1 94 ? 18.852 1.875 -9.653 1.00 93.50 94 LYS A N 1
ATOM 765 C CA . LYS A 1 94 ? 19.486 3.197 -9.595 1.00 93.50 94 LYS A CA 1
ATOM 766 C C . LYS A 1 94 ? 19.741 3.751 -10.999 1.00 93.50 94 LYS A C 1
ATOM 768 O O . LYS A 1 94 ? 19.455 4.916 -11.261 1.00 93.50 94 LYS A O 1
ATOM 773 N N . GLU A 1 95 ? 20.239 2.898 -11.895 1.00 93.31 95 GLU A N 1
ATOM 774 C CA . GLU A 1 95 ? 20.505 3.236 -13.299 1.00 93.31 95 GLU A CA 1
ATOM 775 C C . GLU A 1 95 ? 19.217 3.666 -14.019 1.00 93.31 95 GLU A C 1
ATOM 777 O O . GLU A 1 95 ? 19.204 4.676 -14.721 1.00 93.31 95 GLU A O 1
ATOM 782 N N . ALA A 1 96 ? 18.116 2.940 -13.810 1.00 94.69 96 ALA A N 1
ATOM 783 C CA . ALA A 1 96 ? 16.824 3.254 -14.406 1.00 94.69 96 ALA A CA 1
ATOM 784 C C . ALA A 1 96 ? 16.190 4.530 -13.827 1.00 94.69 96 ALA A C 1
ATOM 786 O O . ALA A 1 96 ? 15.665 5.328 -14.600 1.00 94.69 96 ALA A O 1
ATOM 787 N N . CYS A 1 97 ? 16.284 4.770 -12.513 1.00 93.44 97 CYS A N 1
ATOM 788 C CA . CYS A 1 97 ? 15.844 6.033 -11.908 1.00 93.44 97 CYS A CA 1
ATOM 789 C C . CYS A 1 97 ? 16.584 7.234 -12.513 1.00 93.44 97 CYS A C 1
ATOM 791 O O . CYS A 1 97 ? 15.947 8.184 -12.960 1.00 93.44 97 CYS A O 1
ATOM 793 N N . ALA A 1 98 ? 17.919 7.172 -12.577 1.00 91.12 98 ALA A N 1
ATOM 794 C CA . ALA A 1 98 ? 18.727 8.251 -13.141 1.00 91.12 98 ALA A CA 1
ATOM 795 C C . ALA A 1 98 ? 18.377 8.517 -14.612 1.00 91.12 98 ALA A C 1
ATOM 797 O O . ALA A 1 98 ? 18.239 9.670 -15.014 1.00 91.12 98 ALA A O 1
ATOM 798 N N . ARG A 1 99 ? 18.183 7.447 -15.394 1.00 89.75 99 ARG A N 1
ATOM 799 C CA . ARG A 1 99 ? 17.803 7.540 -16.803 1.00 89.75 99 ARG A CA 1
ATOM 800 C C . ARG A 1 99 ? 16.448 8.219 -16.989 1.00 89.75 99 ARG A C 1
ATOM 802 O O . ARG A 1 99 ? 16.366 9.176 -17.746 1.00 89.75 99 ARG A O 1
ATOM 809 N N . VAL A 1 100 ? 15.414 7.785 -16.264 1.00 88.75 100 VAL A N 1
ATOM 810 C CA . VAL A 1 100 ? 14.082 8.401 -16.373 1.00 88.75 100 VAL A CA 1
ATOM 811 C C . VAL A 1 100 ? 14.124 9.871 -15.973 1.00 88.75 100 VAL A C 1
ATOM 813 O O . VAL A 1 100 ? 13.560 10.693 -16.683 1.00 88.75 100 VAL A O 1
ATOM 816 N N . CYS A 1 101 ? 14.819 10.235 -14.896 1.00 85.56 101 CYS A N 1
ATOM 817 C CA . CYS A 1 101 ? 14.932 11.639 -14.501 1.00 85.56 101 CYS A CA 1
ATOM 818 C C . CYS A 1 101 ? 15.667 12.494 -15.544 1.00 85.56 101 CYS A C 1
ATOM 820 O O . CYS A 1 101 ? 15.315 13.653 -15.725 1.00 85.56 101 CYS A O 1
ATOM 822 N N . ALA A 1 102 ? 16.680 11.940 -16.216 1.00 83.88 102 ALA A N 1
ATOM 823 C CA . ALA A 1 102 ? 17.443 12.651 -17.240 1.00 83.88 102 ALA A CA 1
ATOM 824 C C . ALA A 1 102 ? 16.691 12.780 -18.577 1.00 83.88 102 ALA A C 1
ATOM 826 O O . ALA A 1 102 ? 16.877 13.762 -19.291 1.00 83.88 102 ALA A O 1
ATOM 827 N N . GLU A 1 103 ? 15.873 11.785 -18.925 1.00 79.44 103 GLU A N 1
ATOM 828 C CA . GLU A 1 103 ? 15.147 11.712 -20.200 1.00 79.44 103 GLU A CA 1
ATOM 829 C C . GLU A 1 103 ? 13.754 12.350 -20.141 1.00 79.44 103 GLU A C 1
ATOM 831 O O . GLU A 1 103 ? 13.191 12.672 -21.184 1.00 79.44 103 GLU A O 1
ATOM 836 N N . SER A 1 104 ? 13.183 12.527 -18.946 1.00 74.69 104 SER A N 1
ATOM 837 C CA . SER A 1 104 ? 11.832 13.071 -18.794 1.00 74.69 104 SER A CA 1
ATOM 838 C C . SER A 1 104 ? 11.824 14.576 -19.044 1.00 74.69 104 SER A C 1
ATOM 840 O O . SER A 1 104 ? 12.423 15.342 -18.291 1.00 74.69 104 SER A O 1
ATOM 842 N N . SER A 1 105 ? 11.092 15.010 -20.066 1.00 70.06 105 SER A N 1
ATOM 843 C CA . SER A 1 105 ? 10.755 16.422 -20.255 1.00 70.06 105 SER A CA 1
ATOM 844 C C . SER A 1 105 ? 9.552 16.840 -19.396 1.00 70.06 105 SER A C 1
ATOM 846 O O . SER A 1 105 ? 8.749 16.001 -18.977 1.00 70.06 105 SER A O 1
ATOM 848 N N . ASP A 1 106 ? 9.345 18.149 -19.211 1.00 69.00 106 ASP A N 1
ATOM 849 C CA . ASP A 1 106 ? 8.130 18.676 -18.566 1.00 69.00 106 ASP A CA 1
ATOM 850 C C . ASP A 1 106 ? 6.844 18.195 -19.268 1.00 69.00 106 ASP A C 1
ATOM 852 O O . ASP A 1 106 ? 5.821 17.970 -18.618 1.00 69.00 106 ASP A O 1
ATOM 856 N N . SER A 1 107 ? 6.888 17.977 -20.591 1.00 67.31 107 SER A N 1
ATOM 857 C CA . SER A 1 107 ? 5.750 17.427 -21.338 1.00 67.31 107 SER A CA 1
ATOM 858 C C . SER A 1 107 ? 5.494 15.946 -21.063 1.00 67.31 107 SER A C 1
ATOM 860 O O . SER A 1 107 ? 4.333 15.541 -21.016 1.00 67.31 107 SER A O 1
ATOM 862 N N . ASP A 1 108 ? 6.540 15.150 -20.828 1.00 70.50 108 ASP A N 1
ATOM 863 C CA . ASP A 1 108 ? 6.389 13.731 -20.485 1.00 70.50 108 ASP A CA 1
ATOM 864 C C . ASP A 1 108 ? 5.763 13.574 -19.098 1.00 70.50 108 ASP A C 1
ATOM 866 O O . ASP A 1 108 ? 4.894 12.727 -18.893 1.00 70.50 108 ASP A O 1
ATOM 870 N N . LEU A 1 109 ? 6.142 14.448 -18.161 1.00 69.50 109 LEU A N 1
ATOM 871 C CA . LEU A 1 109 ? 5.542 14.519 -16.830 1.00 69.50 109 LEU A CA 1
ATOM 872 C C . LEU A 1 109 ? 4.087 14.982 -16.871 1.00 69.50 109 LEU A C 1
ATOM 874 O O . LEU A 1 109 ? 3.254 14.440 -16.145 1.00 69.50 109 LEU A O 1
ATOM 878 N N . ALA A 1 110 ? 3.760 15.941 -17.738 1.00 73.69 110 ALA A N 1
ATOM 879 C CA . ALA A 1 110 ? 2.388 16.404 -17.924 1.00 73.69 110 ALA A CA 1
ATOM 880 C C . ALA A 1 110 ? 1.464 15.328 -18.525 1.00 73.69 110 ALA A C 1
ATOM 882 O O . ALA A 1 110 ? 0.254 15.369 -18.302 1.00 73.69 110 ALA A O 1
ATOM 883 N N . ALA A 1 111 ? 2.017 14.362 -19.266 1.00 82.56 111 ALA A N 1
ATOM 884 C CA . ALA A 1 111 ? 1.268 13.243 -19.834 1.00 82.56 111 ALA A CA 1
ATOM 885 C C . ALA A 1 111 ? 0.969 12.122 -18.818 1.00 82.56 111 ALA A C 1
ATOM 887 O O . ALA A 1 111 ? 0.146 11.246 -19.100 1.00 82.56 111 ALA A O 1
ATOM 888 N N . LEU A 1 112 ? 1.610 12.132 -17.643 1.00 85.81 112 LEU A N 1
ATOM 889 C CA . LEU A 1 112 ? 1.371 11.142 -16.595 1.00 85.81 112 LEU A CA 1
ATOM 890 C C . LEU A 1 112 ? -0.019 11.313 -15.977 1.00 85.81 112 LEU A C 1
ATOM 892 O O . LEU A 1 112 ? -0.458 12.412 -15.629 1.00 85.81 112 LEU A O 1
ATOM 896 N N . THR A 1 113 ? -0.713 10.195 -15.777 1.00 89.88 113 THR A N 1
ATOM 897 C CA . THR A 1 113 ? -1.988 10.210 -15.060 1.00 89.88 113 THR A CA 1
ATOM 898 C C . THR A 1 113 ? -1.764 10.460 -13.562 1.00 89.88 113 THR A C 1
ATOM 900 O O . THR A 1 113 ? -0.671 10.226 -13.037 1.00 89.88 113 THR A O 1
ATOM 903 N N . PRO A 1 114 ? -2.800 10.859 -12.799 1.00 88.12 114 PRO A N 1
ATOM 904 C CA . PRO A 1 114 ? -2.692 10.951 -11.343 1.00 88.12 114 PRO A CA 1
ATOM 905 C C . PRO A 1 114 ? -2.208 9.655 -10.674 1.00 88.12 114 PRO A C 1
ATOM 907 O O . PRO A 1 114 ? -1.490 9.718 -9.678 1.00 88.12 114 PRO A O 1
ATOM 910 N N . ALA A 1 115 ? -2.576 8.492 -11.222 1.00 87.94 115 ALA A N 1
ATOM 911 C CA . ALA A 1 115 ? -2.128 7.195 -10.723 1.00 87.94 115 ALA A CA 1
ATOM 912 C C . ALA A 1 115 ? -0.632 6.969 -10.989 1.00 87.94 115 ALA A C 1
ATOM 914 O O . ALA A 1 115 ? 0.077 6.487 -10.107 1.00 87.94 115 ALA A O 1
ATOM 915 N N . ASP A 1 116 ? -0.137 7.377 -12.160 1.00 90.44 116 ASP A N 1
ATOM 916 C CA . ASP A 1 116 ? 1.288 7.300 -12.490 1.00 90.44 116 ASP A CA 1
ATOM 917 C C . ASP A 1 116 ? 2.126 8.185 -11.559 1.00 90.44 116 ASP A C 1
ATOM 919 O O . ASP A 1 116 ? 3.163 7.746 -11.067 1.00 90.44 116 ASP A O 1
ATOM 923 N N . LEU A 1 117 ? 1.649 9.394 -11.240 1.00 90.06 117 LEU A N 1
ATOM 924 C CA . LEU A 1 117 ? 2.320 10.298 -10.296 1.00 90.06 117 LEU A CA 1
ATOM 925 C C . LEU A 1 117 ? 2.392 9.700 -8.885 1.00 90.06 117 LEU A C 1
ATOM 927 O O . LEU A 1 117 ? 3.448 9.716 -8.258 1.00 90.06 117 LEU A O 1
ATOM 931 N N . VAL A 1 118 ? 1.300 9.101 -8.400 1.00 90.38 118 VAL A N 1
ATOM 932 C CA . VAL A 1 118 ? 1.300 8.386 -7.113 1.00 90.38 118 VAL A CA 1
ATOM 933 C C . VAL A 1 118 ? 2.268 7.200 -7.138 1.00 90.38 118 VAL A C 1
ATOM 935 O O . VAL A 1 118 ? 3.015 6.988 -6.183 1.00 90.38 118 VAL A O 1
ATOM 938 N N . ASN A 1 119 ? 2.298 6.435 -8.231 1.00 90.38 119 ASN A N 1
ATOM 939 C CA . ASN A 1 119 ? 3.230 5.322 -8.396 1.00 90.38 119 ASN A CA 1
ATOM 940 C C . ASN A 1 119 ? 4.690 5.791 -8.438 1.00 90.38 119 ASN A C 1
ATOM 942 O O . ASN A 1 119 ? 5.545 5.143 -7.830 1.00 90.38 119 ASN A O 1
ATOM 946 N N . ALA A 1 120 ? 4.976 6.921 -9.080 1.00 91.62 120 ALA A N 1
ATOM 947 C CA . ALA A 1 120 ? 6.301 7.523 -9.080 1.00 91.62 120 ALA A CA 1
ATOM 948 C C . ALA A 1 120 ? 6.710 7.977 -7.669 1.00 91.62 120 ALA A C 1
ATOM 950 O O . ALA A 1 120 ? 7.803 7.642 -7.220 1.00 91.62 120 ALA A O 1
ATOM 951 N N . PHE A 1 121 ? 5.818 8.627 -6.915 1.00 92.75 121 PHE A N 1
ATOM 952 C CA . PHE A 1 121 ? 6.099 8.994 -5.522 1.00 92.75 121 PHE A CA 1
ATOM 953 C C . PHE A 1 121 ? 6.337 7.766 -4.626 1.00 92.75 121 PHE A C 1
ATOM 955 O O . PHE A 1 121 ? 7.197 7.786 -3.744 1.00 92.75 121 PHE A O 1
ATOM 962 N N . ASN A 1 122 ? 5.639 6.652 -4.884 1.00 92.12 122 ASN A N 1
ATOM 963 C CA . ASN A 1 122 ? 5.859 5.396 -4.164 1.00 92.12 122 ASN A CA 1
ATOM 964 C C . ASN A 1 122 ? 7.297 4.864 -4.302 1.00 92.12 122 ASN A C 1
ATOM 966 O O . ASN A 1 122 ? 7.740 4.150 -3.406 1.00 92.12 122 ASN A O 1
ATOM 970 N N . ILE A 1 123 ? 8.041 5.219 -5.358 1.00 94.38 123 ILE A N 1
ATOM 971 C CA . ILE A 1 123 ? 9.466 4.872 -5.490 1.00 94.38 123 ILE A CA 1
ATOM 972 C C . ILE A 1 123 ? 10.267 5.511 -4.354 1.00 94.38 123 ILE A C 1
ATOM 974 O O . ILE A 1 123 ? 10.964 4.806 -3.624 1.00 94.38 123 ILE A O 1
ATOM 978 N N . HIS A 1 124 ? 10.118 6.826 -4.169 1.00 93.00 124 HIS A N 1
ATOM 979 C CA . HIS A 1 124 ? 10.752 7.557 -3.072 1.00 93.00 124 HIS A CA 1
ATOM 980 C C . HIS A 1 124 ? 10.282 7.018 -1.722 1.00 93.00 124 HIS A C 1
ATOM 982 O O . HIS A 1 124 ? 11.101 6.662 -0.876 1.00 93.00 124 HIS A O 1
ATOM 988 N N . LEU A 1 125 ? 8.965 6.893 -1.543 1.00 92.12 125 LEU A N 1
ATOM 989 C CA . LEU A 1 125 ? 8.382 6.482 -0.274 1.00 92.12 125 LEU A CA 1
ATOM 990 C C . LEU A 1 125 ? 8.886 5.099 0.166 1.00 92.12 125 LEU A C 1
ATOM 992 O O . LEU A 1 125 ? 9.383 4.962 1.279 1.00 92.12 125 LEU A O 1
ATOM 996 N N . CYS A 1 126 ? 8.816 4.083 -0.700 1.00 92.44 126 CYS A N 1
ATOM 997 C CA . CYS A 1 126 ? 9.285 2.740 -0.347 1.00 92.44 126 CYS A CA 1
ATOM 998 C C . CYS A 1 126 ? 10.802 2.701 -0.157 1.00 92.44 126 CYS A C 1
ATOM 1000 O O . CYS A 1 126 ? 11.277 2.045 0.759 1.00 92.44 126 CYS A O 1
ATOM 1002 N N . ALA A 1 127 ? 11.586 3.415 -0.969 1.00 91.56 127 ALA A N 1
ATOM 1003 C CA . ALA A 1 127 ? 13.037 3.418 -0.805 1.00 91.56 127 ALA A CA 1
ATOM 1004 C C . ALA A 1 127 ? 13.491 4.083 0.508 1.00 91.56 127 ALA A C 1
ATOM 1006 O O . ALA A 1 127 ? 14.495 3.673 1.087 1.00 91.56 127 ALA A O 1
ATOM 1007 N N . VAL A 1 128 ? 12.751 5.074 1.015 1.00 90.19 128 VAL A N 1
ATOM 1008 C CA . VAL A 1 128 ? 13.046 5.732 2.300 1.00 90.19 128 VAL A CA 1
ATOM 1009 C C . VAL A 1 128 ? 12.801 4.816 3.505 1.00 90.19 128 VAL A C 1
ATOM 1011 O O . VAL A 1 128 ? 13.521 4.937 4.507 1.00 90.19 128 VAL A O 1
ATOM 1014 N N . PHE A 1 129 ? 11.806 3.925 3.424 1.00 88.31 129 PHE A N 1
ATOM 1015 C CA . PHE A 1 129 ? 11.421 3.030 4.525 1.00 88.31 129 PHE A CA 1
ATOM 1016 C C . PHE A 1 129 ? 12.026 1.629 4.425 1.00 88.31 129 PHE A C 1
ATOM 1018 O O . PHE A 1 129 ? 12.473 1.100 5.438 1.00 88.31 129 PHE A O 1
ATOM 1025 N N . ASP A 1 130 ? 12.090 1.065 3.222 1.00 88.06 130 ASP A N 1
ATOM 1026 C CA . ASP A 1 130 ? 12.493 -0.323 2.981 1.00 88.06 130 ASP A CA 1
ATOM 1027 C C . ASP A 1 130 ? 13.823 -0.438 2.214 1.00 88.06 130 ASP A C 1
ATOM 1029 O O . ASP A 1 130 ? 14.377 -1.530 2.081 1.00 88.06 130 ASP A O 1
ATOM 1033 N N . GLY A 1 131 ? 14.325 0.667 1.655 1.00 88.88 131 GLY A N 1
ATOM 1034 C CA . GLY A 1 131 ? 15.515 0.668 0.810 1.00 88.88 131 GLY A CA 1
ATOM 1035 C C . GLY A 1 131 ? 16.832 0.590 1.593 1.00 88.88 131 GLY A C 1
ATOM 1036 O O . GLY A 1 131 ? 16.909 1.013 2.750 1.00 88.88 131 GLY A O 1
ATOM 1037 N N . PRO A 1 132 ? 17.919 0.109 0.959 1.00 91.44 132 PRO A N 1
ATOM 1038 C CA . PRO A 1 132 ? 19.259 0.170 1.537 1.00 91.44 132 PRO A CA 1
ATOM 1039 C C . PRO A 1 132 ? 19.675 1.609 1.873 1.00 91.44 132 PRO A C 1
ATOM 1041 O O . PRO A 1 132 ? 19.341 2.540 1.139 1.00 91.44 132 PRO A O 1
ATOM 1044 N N . ALA A 1 133 ? 20.487 1.793 2.920 1.00 91.12 133 ALA A N 1
ATOM 1045 C CA . ALA A 1 133 ? 20.906 3.120 3.392 1.00 91.12 133 ALA A CA 1
ATOM 1046 C C . ALA A 1 133 ? 21.509 4.005 2.282 1.00 91.12 133 ALA A C 1
ATOM 1048 O O . ALA A 1 133 ? 21.174 5.182 2.179 1.00 91.12 133 ALA A O 1
ATOM 1049 N N . ALA A 1 134 ? 22.336 3.425 1.406 1.00 91.19 134 ALA A N 1
ATOM 1050 C CA . ALA A 1 134 ? 22.932 4.142 0.279 1.00 91.19 134 ALA A CA 1
ATOM 1051 C C . ALA A 1 134 ? 21.893 4.611 -0.756 1.00 91.19 134 ALA A C 1
ATOM 1053 O O . ALA A 1 134 ? 22.029 5.699 -1.315 1.00 91.19 134 ALA A O 1
ATOM 1054 N N . LEU A 1 135 ? 20.851 3.808 -1.010 1.00 91.62 135 LEU A N 1
ATOM 1055 C CA . LEU A 1 135 ? 19.767 4.175 -1.923 1.00 91.62 135 LEU A CA 1
ATOM 1056 C C . LEU A 1 135 ? 18.901 5.279 -1.319 1.00 91.62 135 LEU A C 1
ATOM 1058 O O . LEU A 1 135 ? 18.587 6.245 -2.008 1.00 91.62 135 LEU A O 1
ATOM 1062 N N . LYS A 1 136 ? 18.551 5.138 -0.035 1.00 92.00 136 LYS A N 1
ATOM 1063 C CA . LYS A 1 136 ? 17.807 6.144 0.721 1.00 92.00 136 LYS A CA 1
ATOM 1064 C C . LYS A 1 136 ? 18.508 7.495 0.653 1.00 92.00 136 LYS A C 1
ATOM 1066 O O . LYS A 1 136 ? 17.909 8.446 0.173 1.00 92.00 136 LYS A O 1
ATOM 1071 N N . HIS A 1 137 ? 19.777 7.539 1.059 1.00 91.56 137 HIS A N 1
ATOM 1072 C CA . HIS A 1 137 ? 20.602 8.746 1.041 1.00 91.56 137 HIS A CA 1
ATOM 1073 C C . HIS A 1 137 ? 20.635 9.386 -0.352 1.00 91.56 137 HIS A C 1
ATOM 1075 O O . HIS A 1 137 ? 20.350 10.571 -0.493 1.00 91.56 137 HIS A O 1
ATOM 1081 N N . TRP A 1 138 ? 20.866 8.586 -1.397 1.00 91.12 138 TRP A N 1
ATOM 1082 C CA . TRP A 1 138 ? 20.862 9.082 -2.771 1.00 91.12 138 TRP A CA 1
ATOM 1083 C C . TRP A 1 138 ? 19.508 9.674 -3.19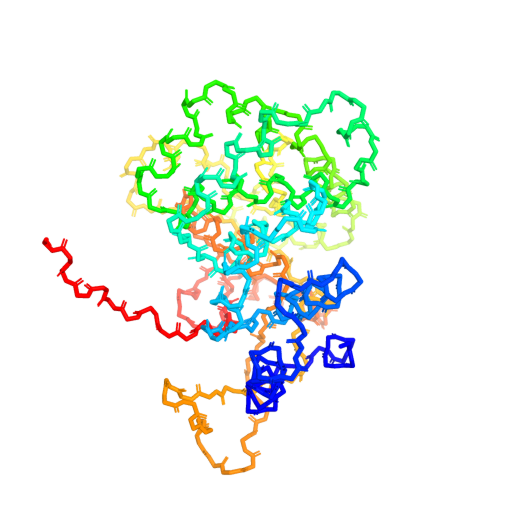3 1.00 91.12 138 TRP A C 1
ATOM 1085 O O . TRP A 1 138 ? 19.478 10.778 -3.715 1.00 91.12 138 TRP A O 1
ATOM 1095 N N . LEU A 1 139 ? 18.381 9.003 -2.933 1.00 89.25 139 LEU A N 1
ATOM 1096 C CA . LEU A 1 139 ? 17.054 9.509 -3.317 1.00 89.25 139 LEU A CA 1
ATOM 1097 C C . LEU A 1 139 ? 16.580 10.717 -2.494 1.00 89.25 139 LEU A C 1
ATOM 1099 O O . LEU A 1 139 ? 15.668 11.416 -2.936 1.00 89.25 139 LEU A O 1
ATOM 1103 N N . THR A 1 140 ? 17.132 10.940 -1.299 1.00 87.81 140 THR A N 1
ATOM 1104 C CA . THR A 1 140 ? 16.744 12.061 -0.427 1.00 87.81 140 THR A CA 1
ATOM 1105 C C . THR A 1 140 ? 17.653 13.2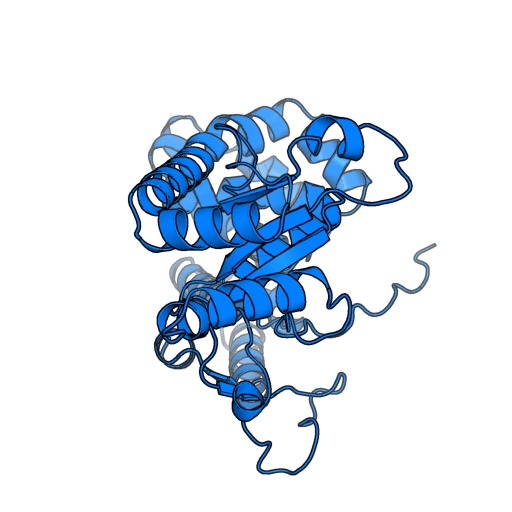78 -0.544 1.00 87.81 140 THR A C 1
ATOM 1107 O O . THR A 1 140 ? 17.211 14.380 -0.219 1.00 87.81 140 THR A O 1
ATOM 1110 N N . GLU A 1 141 ? 18.906 13.095 -0.965 1.00 89.75 141 GLU A N 1
ATOM 1111 C CA . GLU A 1 141 ? 19.920 14.159 -0.966 1.00 89.75 141 GLU A CA 1
ATOM 1112 C C . GLU A 1 141 ? 20.419 14.549 -2.356 1.00 89.75 141 GLU A C 1
ATOM 1114 O O . GLU A 1 141 ? 20.876 15.674 -2.533 1.00 89.75 141 GLU A O 1
ATOM 1119 N N . ASP A 1 142 ? 20.305 13.676 -3.359 1.00 92.00 142 ASP A N 1
ATOM 1120 C CA . ASP A 1 142 ? 20.552 14.076 -4.743 1.00 92.00 142 ASP A CA 1
ATOM 1121 C C . ASP A 1 142 ? 19.426 15.007 -5.213 1.00 92.00 142 ASP A C 1
ATOM 1123 O O . ASP A 1 142 ? 18.260 14.610 -5.271 1.00 92.00 142 ASP A O 1
ATOM 1127 N N . GLU A 1 143 ? 19.768 16.255 -5.539 1.00 88.00 143 GLU A N 1
ATOM 1128 C CA . GLU A 1 143 ? 18.790 17.296 -5.883 1.00 88.00 143 GLU A CA 1
ATOM 1129 C C . GLU A 1 143 ? 17.907 16.912 -7.076 1.00 88.00 143 GLU A C 1
ATOM 1131 O O . GLU A 1 143 ? 16.704 17.182 -7.065 1.00 88.00 143 GLU A O 1
ATOM 1136 N N . ALA A 1 144 ? 18.460 16.230 -8.085 1.00 86.31 144 ALA A N 1
ATOM 1137 C CA . ALA A 1 144 ? 17.685 15.811 -9.247 1.00 86.31 144 ALA A CA 1
ATOM 1138 C C . ALA A 1 144 ? 16.675 14.719 -8.867 1.00 86.31 144 ALA A C 1
ATOM 1140 O O . ALA A 1 144 ? 15.496 14.811 -9.221 1.00 86.31 144 ALA A O 1
ATOM 1141 N N . MET A 1 145 ? 17.108 13.712 -8.101 1.00 88.25 145 MET A N 1
ATOM 1142 C CA . MET A 1 145 ? 16.216 12.640 -7.645 1.00 88.25 145 MET A CA 1
ATOM 1143 C C . MET A 1 145 ? 15.134 13.156 -6.703 1.00 88.25 145 MET A C 1
ATOM 1145 O O . MET A 1 145 ? 13.963 12.795 -6.841 1.00 88.25 145 MET A O 1
ATOM 1149 N N . LYS A 1 146 ? 15.521 14.019 -5.764 1.00 86.69 146 LYS A N 1
ATOM 1150 C CA . LYS A 1 146 ? 14.620 14.644 -4.802 1.00 86.69 146 LYS A CA 1
ATOM 1151 C C . LYS A 1 146 ? 13.577 15.500 -5.510 1.00 86.69 146 LYS A C 1
ATOM 1153 O O . LYS A 1 146 ? 12.383 15.342 -5.261 1.00 86.69 146 LYS A O 1
ATOM 1158 N N . SER A 1 147 ? 14.003 16.366 -6.427 1.00 86.44 147 SER A N 1
ATOM 1159 C CA . SER A 1 147 ? 13.086 17.204 -7.198 1.00 86.44 147 SER A CA 1
ATOM 1160 C C . SER A 1 147 ? 12.056 16.347 -7.944 1.00 86.44 147 SER A C 1
ATOM 1162 O O . SER A 1 147 ? 10.847 16.525 -7.788 1.00 86.44 147 SER A O 1
ATOM 1164 N N . PHE A 1 148 ? 12.512 15.323 -8.664 1.00 86.44 148 PHE A N 1
ATOM 1165 C CA . PHE A 1 148 ? 11.631 14.469 -9.454 1.00 86.44 148 PHE A CA 1
ATOM 1166 C C . PHE A 1 148 ? 10.686 13.615 -8.591 1.00 86.44 148 PHE A C 1
ATOM 1168 O O . PHE A 1 148 ? 9.458 13.727 -8.669 1.00 86.44 148 PHE A O 1
ATOM 1175 N N . PHE A 1 149 ? 11.242 12.751 -7.740 1.00 86.12 149 PHE A N 1
ATOM 1176 C CA . PHE A 1 149 ? 10.462 11.738 -7.032 1.00 86.12 149 PHE A CA 1
ATOM 1177 C C . PHE A 1 149 ? 9.830 12.231 -5.737 1.00 86.12 149 PHE A C 1
ATOM 1179 O O . PHE A 1 149 ? 8.891 11.597 -5.279 1.00 86.12 149 PHE A O 1
ATOM 1186 N N . GLN A 1 150 ? 10.311 13.315 -5.127 1.00 83.69 150 GLN A N 1
ATOM 1187 C CA . GLN A 1 150 ? 9.704 13.856 -3.909 1.00 83.69 150 GLN A CA 1
ATOM 1188 C C . GLN A 1 150 ? 8.871 15.105 -4.198 1.00 83.69 150 GLN A C 1
ATOM 1190 O O . GLN A 1 150 ? 7.767 15.226 -3.676 1.00 83.69 150 GLN A O 1
ATOM 1195 N N . VAL A 1 151 ? 9.360 16.044 -5.009 1.00 81.44 151 VAL A N 1
ATOM 1196 C CA . VAL A 1 151 ? 8.672 17.333 -5.187 1.00 81.44 151 VAL A CA 1
ATOM 1197 C C . VAL A 1 151 ? 7.581 17.233 -6.252 1.00 81.44 151 VAL A C 1
ATOM 1199 O O . VAL A 1 151 ? 6.417 17.499 -5.958 1.00 81.44 151 VAL A O 1
ATOM 1202 N N . HIS A 1 152 ? 7.916 16.794 -7.466 1.00 81.12 152 HIS A N 1
ATOM 1203 C CA . HIS A 1 152 ? 6.974 16.828 -8.591 1.00 81.12 152 HIS A CA 1
ATOM 1204 C C . HIS A 1 152 ? 5.871 15.764 -8.524 1.00 81.12 152 HIS A C 1
ATOM 1206 O O . HIS A 1 152 ? 4.759 15.991 -8.998 1.00 81.12 152 HIS A O 1
ATOM 1212 N N . THR A 1 153 ? 6.145 14.610 -7.916 1.00 83.19 153 THR A N 1
ATOM 1213 C CA . THR A 1 153 ? 5.220 13.460 -7.951 1.00 83.19 153 THR A CA 1
ATOM 1214 C C . THR A 1 153 ? 4.373 13.310 -6.680 1.00 83.19 153 THR A C 1
ATOM 1216 O O . THR A 1 153 ? 3.340 12.638 -6.699 1.00 83.19 153 THR A O 1
ATOM 1219 N N . SER A 1 154 ? 4.733 13.982 -5.579 1.00 87.88 154 SER A N 1
ATOM 1220 C CA . SER A 1 154 ? 4.065 13.806 -4.279 1.00 87.88 154 SER A CA 1
ATOM 1221 C C . SER A 1 154 ? 2.702 14.478 -4.163 1.00 87.88 154 SER A C 1
ATOM 1223 O O . SER A 1 154 ? 1.859 14.024 -3.388 1.00 87.88 154 SER A O 1
ATOM 1225 N N . GLN A 1 155 ? 2.448 15.537 -4.940 1.00 89.06 155 GLN A N 1
ATOM 1226 C CA . GLN A 1 155 ? 1.242 16.356 -4.796 1.00 89.06 155 GLN A CA 1
ATOM 1227 C C . GLN A 1 155 ? -0.040 15.513 -4.861 1.00 89.06 155 GLN A C 1
ATOM 1229 O O . GLN A 1 155 ? -0.942 15.686 -4.042 1.00 89.06 155 GLN A O 1
ATOM 1234 N N . LYS A 1 156 ? -0.125 14.572 -5.811 1.00 90.38 156 LYS A N 1
ATOM 1235 C CA . LYS A 1 156 ? -1.306 13.706 -5.971 1.00 90.38 156 LYS A CA 1
ATOM 1236 C C . LYS A 1 156 ? -1.467 12.700 -4.842 1.00 90.38 156 LYS A C 1
ATOM 1238 O O . LYS A 1 156 ? -2.596 12.398 -4.449 1.00 90.38 156 LYS A O 1
ATOM 1243 N N . PHE A 1 157 ? -0.359 12.226 -4.287 1.00 91.31 157 PHE A N 1
ATOM 1244 C CA . PHE A 1 157 ? -0.387 11.351 -3.128 1.00 91.31 157 PHE A CA 1
ATOM 1245 C C . PHE A 1 157 ? -0.934 12.086 -1.898 1.00 91.31 157 PHE A C 1
ATOM 1247 O O . PHE A 1 157 ? -1.912 11.621 -1.314 1.00 91.31 157 PHE A O 1
ATOM 1254 N N . TYR A 1 158 ? -0.403 13.270 -1.572 1.00 91.94 158 TYR A N 1
ATOM 1255 C CA . TYR A 1 158 ? -0.897 14.081 -0.452 1.00 91.94 158 TYR A CA 1
ATOM 1256 C C . TYR A 1 158 ? -2.351 14.527 -0.639 1.00 91.94 158 TYR A C 1
ATOM 1258 O O . TYR A 1 158 ? -3.140 14.418 0.293 1.00 91.94 158 TYR A O 1
ATOM 1266 N N . GLN A 1 159 ? -2.755 14.907 -1.859 1.00 91.31 159 GLN A N 1
ATOM 1267 C CA . GLN A 1 159 ? -4.166 15.184 -2.169 1.00 91.31 159 GLN A CA 1
ATOM 1268 C C . GLN A 1 159 ? -5.072 13.984 -1.858 1.00 91.31 159 GLN A C 1
ATOM 1270 O O . GLN A 1 159 ? -6.175 14.166 -1.349 1.00 91.31 159 GLN A O 1
ATOM 1275 N N . THR A 1 160 ? -4.612 12.760 -2.135 1.00 90.38 160 THR A N 1
ATOM 1276 C CA . THR A 1 160 ? -5.364 11.538 -1.811 1.00 90.38 160 THR A CA 1
ATOM 1277 C C . THR A 1 160 ? -5.449 11.323 -0.296 1.00 90.38 160 THR A C 1
ATOM 1279 O O . THR A 1 160 ? -6.516 10.968 0.203 1.00 90.38 160 THR A O 1
ATOM 1282 N N . GLN A 1 161 ? -4.366 11.590 0.448 1.00 92.50 161 GLN A N 1
ATOM 1283 C CA . GLN A 1 161 ? -4.372 11.512 1.916 1.00 92.50 161 GLN A CA 1
ATOM 1284 C C . GLN A 1 161 ? -5.341 12.530 2.534 1.00 92.50 161 GLN A C 1
ATOM 1286 O O . GLN A 1 161 ? -6.119 12.176 3.419 1.00 92.50 161 GLN A O 1
ATOM 1291 N N . ASP A 1 162 ? -5.353 13.767 2.037 1.00 91.62 162 ASP A N 1
ATOM 1292 C CA . ASP A 1 162 ? -6.263 14.810 2.516 1.00 91.62 162 ASP A CA 1
ATOM 1293 C C . ASP A 1 162 ? -7.728 14.481 2.211 1.00 91.62 162 ASP A C 1
ATOM 1295 O O . ASP A 1 162 ? -8.592 14.670 3.067 1.00 91.62 162 ASP A O 1
ATOM 1299 N N . GLN A 1 163 ? -8.022 13.932 1.028 1.00 92.06 163 GLN A N 1
ATOM 1300 C CA . GLN A 1 163 ? -9.369 13.467 0.684 1.00 92.06 163 GLN A CA 1
ATOM 1301 C C . GLN A 1 163 ? -9.841 12.348 1.617 1.00 92.06 163 GLN A C 1
ATOM 1303 O O . GLN A 1 163 ? -10.971 12.397 2.109 1.00 92.06 163 GLN A O 1
ATOM 1308 N N . ASP A 1 164 ? -8.980 11.363 1.892 1.00 91.56 164 ASP A N 1
ATOM 1309 C CA . ASP A 1 164 ? -9.281 10.286 2.838 1.00 91.56 164 ASP A CA 1
ATOM 1310 C C . ASP A 1 164 ? -9.514 10.838 4.255 1.00 91.56 164 ASP A C 1
ATOM 1312 O O . ASP A 1 164 ? -10.475 10.436 4.915 1.00 91.56 164 ASP A O 1
ATOM 1316 N N . ARG A 1 165 ? -8.706 11.815 4.691 1.00 93.56 165 ARG A N 1
ATOM 1317 C CA . ARG A 1 165 ? -8.877 12.512 5.973 1.00 93.56 165 ARG A CA 1
ATOM 1318 C C . ARG A 1 165 ? -10.215 13.238 6.050 1.00 93.56 165 ARG A C 1
ATOM 1320 O O . ARG A 1 165 ? -10.946 13.067 7.022 1.00 93.56 165 ARG A O 1
ATOM 1327 N N . THR A 1 166 ? -10.563 14.036 5.041 1.00 93.50 166 THR A N 1
ATOM 1328 C CA . THR A 1 166 ? -11.842 14.757 5.000 1.00 93.50 166 THR A CA 1
ATOM 1329 C C . THR A 1 166 ? -13.023 13.792 5.043 1.00 93.50 166 THR A C 1
ATOM 1331 O O . THR A 1 166 ? -13.948 14.006 5.824 1.00 93.50 166 THR A O 1
ATOM 1334 N N . ALA A 1 167 ? -12.975 12.708 4.265 1.00 93.81 167 ALA A N 1
ATOM 1335 C CA . ALA A 1 167 ? -14.022 11.692 4.268 1.00 93.81 167 ALA A CA 1
ATOM 1336 C C . ALA A 1 167 ? -14.156 11.000 5.635 1.00 93.81 167 ALA A C 1
ATOM 1338 O O . ALA A 1 167 ? -15.272 10.750 6.090 1.00 93.81 167 ALA A O 1
ATOM 1339 N N . PHE A 1 168 ? -13.039 10.719 6.314 1.00 94.81 168 PHE A N 1
ATOM 1340 C CA . PHE A 1 168 ? -13.052 10.151 7.661 1.00 94.81 168 PHE A CA 1
ATOM 1341 C C . PHE A 1 168 ? -13.683 11.104 8.682 1.00 94.81 168 PHE A C 1
ATOM 1343 O O . PHE A 1 168 ? -14.587 10.691 9.407 1.00 94.81 168 PHE A O 1
ATOM 1350 N N . LEU A 1 169 ? -13.275 12.376 8.705 1.00 94.75 169 LEU A N 1
ATOM 1351 C CA . LEU A 1 169 ? -13.795 13.380 9.646 1.00 94.75 169 LEU A CA 1
ATOM 1352 C C . LEU A 1 169 ? -15.305 13.625 9.497 1.00 94.75 169 LEU A C 1
ATOM 1354 O O . LEU A 1 169 ? -15.959 14.031 10.452 1.00 94.75 169 LEU A O 1
ATOM 1358 N N . GLN A 1 170 ? -15.858 13.370 8.311 1.00 95.12 170 GLN A N 1
ATOM 1359 C CA . GLN A 1 170 ? -17.292 13.475 8.022 1.00 95.12 170 GLN A CA 1
ATOM 1360 C C . GLN A 1 170 ? -18.078 12.188 8.330 1.00 95.12 170 GLN A C 1
ATOM 1362 O O . GLN A 1 170 ? -19.289 12.152 8.126 1.00 95.12 170 GLN A O 1
ATOM 1367 N N . SER A 1 171 ? -17.412 11.121 8.778 1.00 95.44 171 SER A N 1
ATOM 1368 C CA . SER A 1 171 ? -18.030 9.807 8.973 1.00 95.44 171 SER A CA 1
ATOM 1369 C C . SER A 1 171 ? -18.465 9.547 10.418 1.00 95.44 171 SER A C 1
ATOM 1371 O O . SER A 1 171 ? -17.819 9.984 11.370 1.00 95.44 171 SER A O 1
ATOM 1373 N N . ASP A 1 172 ? -19.489 8.706 10.590 1.00 95.31 172 ASP A N 1
ATOM 1374 C CA . ASP A 1 172 ? -19.913 8.205 11.910 1.00 95.31 172 ASP A CA 1
ATOM 1375 C C . ASP A 1 172 ? -18.809 7.408 12.625 1.00 95.31 172 ASP A C 1
ATOM 1377 O O . ASP A 1 172 ? -18.775 7.315 13.856 1.00 95.31 172 ASP A O 1
ATOM 1381 N N . VAL A 1 173 ? -17.879 6.828 11.858 1.00 95.50 173 VAL A N 1
ATOM 1382 C CA . VAL A 1 173 ? -16.719 6.121 12.410 1.00 95.50 173 VAL A CA 1
ATOM 1383 C C . VAL A 1 173 ? -15.866 7.083 13.226 1.00 95.50 173 VAL A C 1
ATOM 1385 O O . VAL A 1 173 ? -15.482 6.729 14.334 1.00 95.50 173 VAL A O 1
ATOM 1388 N N . TYR A 1 174 ? -15.606 8.294 12.723 1.00 96.50 174 TYR A N 1
ATOM 1389 C CA . TYR A 1 174 ? -14.825 9.290 13.455 1.00 96.50 174 TYR A CA 1
ATOM 1390 C C . TYR A 1 174 ? -15.486 9.653 14.786 1.00 96.50 174 TYR A C 1
ATOM 1392 O O . TYR A 1 174 ? -14.835 9.561 15.825 1.00 96.50 174 TYR A O 1
ATOM 1400 N N . LEU A 1 175 ? -16.780 9.989 14.762 1.00 95.50 175 LEU A N 1
ATOM 1401 C CA . LEU A 1 175 ? -17.527 10.368 15.964 1.00 95.50 175 LEU A CA 1
ATOM 1402 C C . LEU A 1 175 ? -17.485 9.253 17.014 1.00 95.50 175 LEU A C 1
ATOM 1404 O O . LEU A 1 175 ? -17.026 9.464 18.134 1.00 95.50 175 LEU A O 1
ATOM 1408 N N . THR A 1 176 ? -17.868 8.036 16.625 1.00 96.44 176 THR A N 1
ATOM 1409 C CA . THR A 1 176 ? -17.926 6.898 17.555 1.00 96.44 176 THR A CA 1
ATOM 1410 C C . THR A 1 176 ? -16.549 6.457 18.052 1.00 96.44 176 THR A C 1
ATOM 1412 O O . THR A 1 176 ? -16.421 6.019 19.196 1.00 96.44 176 THR A O 1
ATOM 1415 N N . LEU A 1 177 ? -15.509 6.555 17.218 1.00 96.19 177 LEU A N 1
ATOM 1416 C CA . LEU A 1 177 ? -14.136 6.229 17.604 1.00 96.19 177 LEU A CA 1
ATOM 1417 C C . LEU A 1 177 ? -13.574 7.270 18.573 1.00 96.19 177 LEU A C 1
ATOM 1419 O O . LEU A 1 177 ? -12.926 6.895 19.549 1.00 96.19 177 LEU A O 1
ATOM 1423 N N . LYS A 1 178 ? -13.849 8.557 18.336 1.00 96.06 178 LYS A N 1
ATOM 1424 C CA . LYS A 1 178 ? -13.420 9.644 19.216 1.00 96.06 178 LYS A CA 1
ATOM 1425 C C . LYS A 1 178 ? -14.111 9.563 20.577 1.00 96.06 178 LYS A C 1
ATOM 1427 O O . LYS A 1 178 ? -13.425 9.581 21.592 1.00 96.06 178 LYS A O 1
ATOM 1432 N N . GLU A 1 179 ? -15.424 9.338 20.605 1.00 95.44 179 GLU A N 1
ATOM 1433 C CA . GLU A 1 179 ? -16.182 9.106 21.844 1.00 95.44 179 GLU A CA 1
ATOM 1434 C C . GLU A 1 179 ? -15.648 7.911 22.646 1.00 95.44 179 GLU A C 1
ATOM 1436 O O . GLU A 1 179 ? -15.520 7.984 23.869 1.00 95.44 179 GLU A O 1
ATOM 1441 N N . ALA A 1 180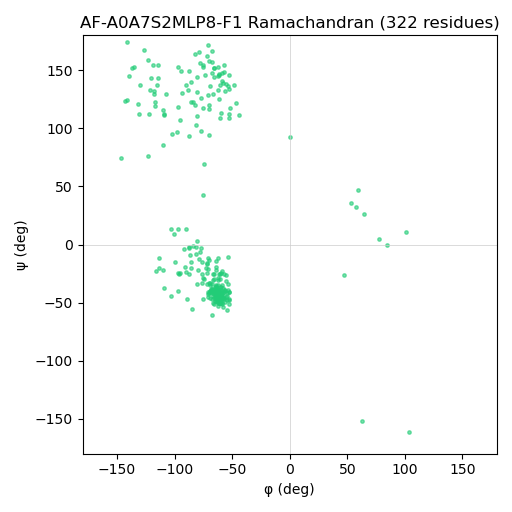 ? -15.327 6.799 21.975 1.00 95.44 180 ALA A N 1
ATOM 1442 C CA . ALA A 1 180 ? -14.749 5.631 22.632 1.00 95.44 180 ALA A CA 1
ATOM 1443 C C . ALA A 1 180 ? -13.339 5.915 23.169 1.00 95.44 180 ALA A C 1
ATOM 1445 O O . ALA A 1 180 ? -13.011 5.472 24.268 1.00 95.44 180 ALA A O 1
ATOM 1446 N N . ALA A 1 181 ? -12.517 6.658 22.421 1.00 94.56 181 ALA A N 1
ATOM 1447 C CA . ALA A 1 181 ? -11.180 7.045 22.855 1.00 94.56 181 ALA A CA 1
ATOM 1448 C C . ALA A 1 181 ? -11.222 7.960 24.087 1.00 94.56 181 ALA A C 1
ATOM 1450 O O . ALA A 1 181 ? -10.517 7.704 25.063 1.00 94.56 181 ALA A O 1
ATOM 1451 N N . ASP A 1 182 ? -12.098 8.964 24.072 1.00 93.75 182 ASP A N 1
ATOM 1452 C CA . ASP A 1 182 ? -12.266 9.912 25.174 1.00 93.75 182 ASP A CA 1
ATOM 1453 C C . ASP A 1 182 ? -12.813 9.217 26.432 1.00 93.75 182 ASP A C 1
ATOM 1455 O O . ASP A 1 182 ? -12.313 9.442 27.533 1.00 93.75 182 ASP A O 1
ATOM 1459 N N . ALA A 1 183 ? -13.771 8.294 26.280 1.00 92.62 183 ALA A N 1
ATOM 1460 C CA . ALA A 1 183 ? -14.309 7.500 27.391 1.00 92.62 183 ALA A CA 1
ATOM 1461 C C . ALA A 1 183 ? -13.288 6.521 28.004 1.00 92.62 183 ALA A C 1
ATOM 1463 O O . ALA A 1 183 ? -13.406 6.144 29.171 1.00 92.62 183 ALA A O 1
ATOM 1464 N N . GLU A 1 184 ? -12.288 6.095 27.231 1.00 90.69 184 GLU A N 1
ATOM 1465 C CA . GLU A 1 184 ? -11.148 5.309 27.717 1.00 90.69 184 GLU A CA 1
ATOM 1466 C C . GLU A 1 184 ? -10.026 6.180 28.306 1.00 90.69 184 GLU A C 1
ATOM 1468 O O . GLU A 1 184 ? -9.019 5.644 28.767 1.00 90.69 184 GLU A O 1
ATOM 1473 N N . GLY A 1 185 ? -10.176 7.510 28.302 1.00 89.00 185 GLY A N 1
ATOM 1474 C CA . GLY A 1 185 ? -9.136 8.437 28.750 1.00 89.00 185 GLY A CA 1
ATOM 1475 C C . GLY A 1 185 ? -7.884 8.391 27.871 1.00 89.00 185 GLY A C 1
ATOM 1476 O O . GLY A 1 185 ? -6.778 8.648 28.346 1.00 89.00 185 GLY A O 1
ATOM 1477 N N . LEU A 1 186 ? -8.031 8.011 26.599 1.00 87.62 186 LEU A N 1
ATOM 1478 C CA . LEU A 1 186 ? -6.922 7.930 25.660 1.00 87.62 186 LEU A CA 1
ATOM 1479 C C . LEU A 1 186 ? -6.634 9.320 25.095 1.00 87.62 186 LEU A C 1
ATOM 1481 O O . LEU A 1 186 ? -7.471 9.912 24.417 1.00 87.62 186 LEU A O 1
ATOM 1485 N N . ASN A 1 187 ? -5.413 9.811 25.310 1.00 89.88 187 ASN A N 1
ATOM 1486 C CA . ASN A 1 187 ? -4.937 11.082 24.756 1.00 89.88 187 ASN A CA 1
ATOM 1487 C C . ASN A 1 187 ? -4.632 10.945 23.255 1.00 89.88 187 ASN A C 1
ATOM 1489 O O . ASN A 1 187 ? -3.471 10.943 22.834 1.00 89.88 187 ASN A O 1
ATOM 1493 N N . LEU A 1 188 ? -5.686 10.783 22.454 1.00 93.44 188 LEU A N 1
ATOM 1494 C CA . LEU A 1 188 ? -5.638 10.645 21.004 1.00 93.44 188 LEU A CA 1
ATOM 1495 C C . LEU A 1 188 ? -6.343 11.825 20.315 1.00 93.44 188 LEU A C 1
ATOM 1497 O O . LEU A 1 188 ? -7.445 12.231 20.698 1.00 93.44 188 LEU A O 1
ATOM 1501 N N . GLN A 1 189 ? -5.723 12.335 19.257 1.00 93.44 189 GLN A N 1
ATOM 1502 C CA . GLN A 1 189 ? -6.229 13.399 18.388 1.00 93.44 189 GLN A CA 1
ATOM 1503 C C . GLN A 1 189 ? -6.206 12.964 16.923 1.00 93.44 189 GLN A C 1
ATOM 1505 O O . GLN A 1 189 ? -5.596 11.959 16.580 1.00 93.44 189 GLN A O 1
ATOM 1510 N N . THR A 1 190 ? -6.864 13.707 16.042 1.00 92.50 190 THR A N 1
ATOM 1511 C CA . THR A 1 190 ? -6.775 13.475 14.592 1.00 92.50 190 THR A CA 1
ATOM 1512 C C . THR A 1 190 ? -5.376 13.806 14.079 1.00 92.50 190 THR A C 1
ATOM 1514 O O . THR A 1 190 ? -4.763 14.737 14.599 1.00 92.50 190 THR A O 1
ATOM 1517 N N . SER A 1 191 ? -4.890 13.107 13.047 1.00 88.56 191 SER A N 1
ATOM 1518 C CA . SER A 1 191 ? -3.611 13.471 12.422 1.00 88.56 191 SER A CA 1
ATOM 1519 C C . SER A 1 191 ? -3.650 14.868 11.798 1.00 88.56 191 SER A C 1
ATOM 1521 O O . SER A 1 191 ? -4.708 15.349 11.354 1.00 88.56 191 SER A O 1
ATOM 1523 N N . ASP A 1 192 ? -2.479 15.497 11.733 1.00 85.38 192 ASP A N 1
ATOM 1524 C CA . ASP A 1 192 ? -2.347 16.830 11.167 1.00 85.38 192 ASP A CA 1
ATOM 1525 C C . ASP A 1 192 ? -2.433 16.777 9.633 1.00 85.38 192 ASP A C 1
ATOM 1527 O O . ASP A 1 192 ? -2.104 15.760 9.011 1.00 85.38 192 ASP A O 1
ATOM 1531 N N . PRO A 1 193 ? -2.885 17.864 8.983 1.00 81.50 193 PRO A N 1
ATOM 1532 C CA . PRO A 1 193 ? -2.713 18.018 7.544 1.00 81.50 193 PRO A CA 1
ATOM 1533 C C . PRO A 1 193 ? -1.226 17.972 7.167 1.00 81.50 193 PRO A C 1
ATOM 1535 O O . PRO A 1 193 ? -0.392 18.566 7.850 1.00 81.50 193 PRO A O 1
ATOM 1538 N N . GLY A 1 194 ? -0.903 17.315 6.053 1.00 77.19 194 GLY A N 1
ATOM 1539 C CA . GLY A 1 194 ? 0.469 17.235 5.538 1.00 77.19 194 GLY A CA 1
ATOM 1540 C C . GLY A 1 194 ? 1.341 16.128 6.142 1.00 77.19 194 GLY A C 1
ATOM 1541 O O . GLY A 1 194 ? 2.480 15.963 5.702 1.00 77.19 194 GLY A O 1
ATOM 1542 N N . ASP A 1 195 ? 0.825 15.333 7.086 1.00 84.00 195 ASP A N 1
ATOM 1543 C CA . ASP A 1 195 ? 1.474 14.079 7.478 1.00 84.00 195 ASP A CA 1
ATOM 1544 C C . ASP A 1 195 ? 1.604 13.146 6.258 1.00 84.00 195 ASP A C 1
ATOM 1546 O O . ASP A 1 195 ? 0.755 13.136 5.363 1.00 84.00 195 ASP A O 1
ATOM 1550 N N . VAL A 1 196 ? 2.675 12.340 6.214 1.00 85.88 196 VAL A N 1
ATOM 1551 C CA . VAL A 1 196 ? 2.952 11.425 5.085 1.00 85.88 196 VAL A CA 1
ATOM 1552 C C . VAL A 1 196 ? 1.760 10.510 4.808 1.00 85.88 196 VAL A C 1
ATOM 1554 O O . VAL A 1 196 ? 1.404 10.295 3.660 1.00 85.88 196 VAL A O 1
ATOM 1557 N N . TYR A 1 197 ? 1.115 9.993 5.847 1.00 89.75 197 TYR A N 1
ATOM 1558 C CA . TYR A 1 197 ? -0.136 9.261 5.714 1.00 89.75 197 TYR A CA 1
ATOM 1559 C C . TYR A 1 197 ? -1.216 9.963 6.517 1.00 89.75 197 TYR A C 1
ATOM 1561 O O . TYR A 1 197 ? -0.965 10.389 7.643 1.00 89.75 197 TYR A O 1
ATOM 1569 N N . HIS A 1 198 ? -2.444 9.973 6.000 1.00 92.44 198 HIS A N 1
ATOM 1570 C CA . HIS A 1 198 ? -3.585 10.222 6.869 1.00 92.44 198 HIS A CA 1
ATOM 1571 C C . HIS A 1 198 ? -3.643 9.114 7.924 1.00 92.44 198 HIS A C 1
ATOM 1573 O O . HIS A 1 198 ? -3.696 7.938 7.565 1.00 92.44 198 HIS A O 1
ATOM 1579 N N . VAL A 1 199 ? -3.656 9.473 9.208 1.00 93.19 199 VAL A N 1
ATOM 1580 C CA . VAL A 1 199 ? -3.880 8.552 10.330 1.00 93.19 199 VAL A CA 1
ATOM 1581 C C . VAL A 1 199 ? -5.150 8.983 11.053 1.00 93.19 199 VAL A C 1
ATOM 1583 O O . VAL A 1 199 ? -5.351 10.161 11.337 1.00 93.19 199 VAL A O 1
ATOM 1586 N N . GLU A 1 200 ? -6.033 8.033 11.335 1.00 95.06 200 GLU A N 1
ATOM 1587 C CA . GLU A 1 200 ? -7.363 8.336 11.851 1.00 95.06 200 GLU A CA 1
ATOM 1588 C C . GLU A 1 200 ? -7.299 8.971 13.243 1.00 95.06 200 GLU A C 1
ATOM 1590 O O . GLU A 1 200 ? -7.886 10.031 13.457 1.00 95.06 200 GLU A O 1
ATOM 1595 N N . LEU A 1 201 ? -6.532 8.373 14.162 1.00 95.62 201 LEU A N 1
ATOM 1596 C CA . LEU A 1 201 ? -6.186 8.990 15.443 1.00 95.62 201 LEU A CA 1
ATOM 1597 C C . LEU A 1 201 ? -4.723 8.723 15.808 1.00 95.62 201 LEU A C 1
ATOM 1599 O O . LEU A 1 201 ? -4.195 7.643 15.564 1.00 95.62 201 LEU A O 1
ATOM 1603 N N . VAL A 1 202 ? -4.073 9.683 16.450 1.00 94.75 202 VAL A N 1
ATOM 1604 C CA . VAL A 1 202 ? -2.667 9.640 16.850 1.00 94.75 202 VAL A CA 1
ATOM 1605 C C . VAL A 1 202 ? -2.504 10.189 18.265 1.00 94.75 202 VAL A C 1
ATOM 1607 O O . VAL A 1 202 ? -3.300 11.017 18.704 1.00 94.75 202 VAL A O 1
ATOM 1610 N N . SER A 1 203 ? -1.493 9.733 19.007 1.00 93.31 203 SER A N 1
ATOM 1611 C CA . SER A 1 203 ? -1.163 10.320 20.312 1.00 93.31 203 SER A CA 1
ATOM 1612 C C . SER A 1 203 ? -0.920 11.828 20.206 1.00 93.31 203 SER A C 1
ATOM 1614 O O . SER A 1 203 ? -0.260 12.290 19.277 1.00 93.31 203 SER A O 1
ATOM 1616 N N . VAL A 1 204 ? -1.441 12.594 21.169 1.00 91.94 204 VAL A N 1
ATOM 1617 C CA . VAL A 1 204 ? -1.318 14.066 21.181 1.00 91.94 204 VAL A CA 1
ATOM 1618 C C . VAL A 1 204 ? 0.148 14.524 21.194 1.00 91.94 204 VAL A C 1
ATOM 1620 O O . VAL A 1 204 ? 0.509 15.489 20.531 1.00 91.94 204 VAL A O 1
ATOM 1623 N N . ASP A 1 205 ? 1.006 13.772 21.879 1.00 89.31 205 ASP A N 1
ATOM 1624 C CA . ASP A 1 205 ? 2.446 14.002 22.039 1.00 89.31 205 ASP A CA 1
ATOM 1625 C C . ASP A 1 205 ? 3.306 13.321 20.954 1.00 89.31 205 ASP A C 1
ATOM 1627 O O . ASP A 1 205 ? 4.525 13.191 21.099 1.00 89.31 205 ASP A O 1
ATOM 1631 N N . ALA A 1 206 ? 2.701 12.849 19.856 1.00 89.50 206 ALA A N 1
ATOM 1632 C CA . ALA A 1 206 ? 3.396 11.984 18.908 1.00 89.50 206 ALA A CA 1
ATOM 1633 C C . ALA A 1 206 ? 4.639 12.618 18.282 1.00 89.50 206 ALA A C 1
ATOM 1635 O O . ALA A 1 206 ? 5.678 11.965 18.225 1.00 89.50 206 ALA A O 1
ATOM 1636 N N . LYS A 1 207 ? 4.572 13.886 17.858 1.00 86.88 207 LYS A N 1
ATOM 1637 C CA . LYS A 1 207 ? 5.723 14.571 17.243 1.00 86.88 207 LYS A CA 1
ATOM 1638 C C . LYS A 1 207 ? 6.898 14.702 18.212 1.00 86.88 207 LYS A C 1
ATOM 1640 O O . LYS A 1 207 ? 8.043 14.521 17.813 1.00 86.88 207 LYS A O 1
ATOM 1645 N N . GLU A 1 208 ? 6.627 14.972 19.484 1.00 87.06 208 GLU A N 1
ATOM 1646 C CA . GLU A 1 208 ? 7.663 15.072 20.517 1.00 87.06 208 GLU A CA 1
ATOM 1647 C C . GLU A 1 208 ? 8.300 13.707 20.792 1.00 87.06 208 GLU A C 1
ATOM 1649 O O . GLU A 1 208 ? 9.522 13.591 20.892 1.00 87.06 208 GLU A O 1
ATOM 1654 N N . ARG A 1 209 ? 7.485 12.649 20.852 1.00 86.94 209 ARG A N 1
ATOM 1655 C CA . ARG A 1 209 ? 7.953 11.282 21.126 1.00 86.94 209 ARG A CA 1
ATOM 1656 C C . ARG A 1 209 ? 8.659 10.612 19.963 1.00 86.94 209 ARG A C 1
ATOM 1658 O O . ARG A 1 209 ? 9.530 9.793 20.208 1.00 86.94 209 ARG A O 1
ATOM 1665 N N . LEU A 1 210 ? 8.326 10.961 18.724 1.00 87.06 210 LEU A N 1
ATOM 1666 C CA . LEU A 1 210 ? 9.097 10.517 17.562 1.00 87.06 210 LEU A CA 1
ATOM 1667 C C . LEU A 1 210 ? 10.480 11.171 17.502 1.00 87.06 210 LEU A C 1
ATOM 1669 O O . LEU A 1 210 ? 11.442 10.538 17.081 1.00 87.06 210 LEU A O 1
ATOM 1673 N N . ASN A 1 211 ? 10.578 12.429 17.936 1.00 82.69 211 ASN A N 1
ATOM 1674 C CA . ASN A 1 211 ? 11.827 13.193 17.924 1.00 82.69 211 ASN A CA 1
ATOM 1675 C C . ASN A 1 211 ? 12.675 12.998 19.192 1.00 82.69 211 ASN A C 1
ATOM 1677 O O . ASN A 1 211 ? 13.775 13.541 19.286 1.00 82.69 211 ASN A O 1
ATOM 1681 N N . SER A 1 212 ? 12.184 12.240 20.173 1.00 77.38 212 SER A N 1
ATOM 1682 C CA . SER A 1 212 ? 12.896 11.935 21.413 1.00 77.38 212 SER A CA 1
ATOM 1683 C C . SER A 1 212 ? 13.126 10.433 21.547 1.00 77.38 212 SER A C 1
ATOM 1685 O O . SER A 1 212 ? 12.369 9.618 21.034 1.00 77.38 212 SER A O 1
ATOM 1687 N N . ALA A 1 213 ? 14.163 10.035 22.287 1.00 71.12 213 ALA A N 1
ATOM 1688 C CA . ALA A 1 213 ? 14.405 8.633 22.637 1.00 71.12 213 ALA A CA 1
ATOM 1689 C C . ALA A 1 213 ? 13.433 8.144 23.735 1.00 71.12 213 ALA A C 1
ATOM 1691 O O . ALA A 1 213 ? 13.841 7.514 24.712 1.00 71.12 213 ALA A O 1
ATOM 1692 N N . ALA A 1 214 ? 12.150 8.505 23.627 1.00 73.06 214 ALA A N 1
ATOM 1693 C CA . ALA A 1 214 ? 11.134 8.180 24.613 1.00 73.06 214 ALA A CA 1
ATOM 1694 C C . ALA A 1 214 ? 10.996 6.657 24.767 1.00 73.06 214 ALA A C 1
ATOM 1696 O O . ALA A 1 214 ? 10.948 5.913 23.790 1.00 73.06 214 ALA A O 1
ATOM 1697 N N . ALA A 1 215 ? 10.871 6.190 26.014 1.00 74.44 215 ALA A N 1
ATOM 1698 C CA . ALA A 1 215 ? 10.816 4.761 26.341 1.00 74.44 215 ALA A CA 1
ATOM 1699 C C . ALA A 1 215 ? 9.586 4.030 25.767 1.00 74.44 215 ALA A C 1
ATOM 1701 O O . ALA A 1 215 ? 9.541 2.802 25.755 1.00 74.44 215 ALA A O 1
ATOM 1702 N N . SER A 1 216 ? 8.574 4.771 25.309 1.00 83.38 216 SER A N 1
ATOM 1703 C CA . SER A 1 216 ? 7.402 4.202 24.656 1.00 83.38 216 SER A CA 1
ATOM 1704 C C . SER A 1 216 ? 7.125 4.923 23.333 1.00 83.38 216 SER A C 1
ATOM 1706 O O . SER A 1 216 ? 7.151 6.158 23.309 1.00 83.38 216 SER A O 1
ATOM 1708 N N . PRO A 1 217 ? 6.795 4.193 22.257 1.00 86.56 217 PRO A N 1
ATOM 1709 C CA . PRO A 1 217 ? 6.426 4.779 20.971 1.00 86.56 217 PRO A CA 1
ATOM 1710 C C . PRO A 1 217 ? 5.018 5.401 21.001 1.00 86.56 217 PRO A C 1
ATOM 1712 O O . PRO A 1 217 ? 4.127 4.869 21.682 1.00 86.56 217 PRO A O 1
ATOM 1715 N N . PRO A 1 218 ? 4.778 6.502 20.265 1.00 91.69 218 PRO A N 1
ATOM 1716 C CA . PRO A 1 218 ? 3.447 7.079 20.142 1.00 91.69 218 PRO A CA 1
ATOM 1717 C C . PRO A 1 218 ? 2.505 6.137 19.393 1.00 91.69 218 PRO A C 1
ATOM 1719 O O . PRO A 1 218 ? 2.921 5.327 18.565 1.00 91.69 218 PRO A O 1
ATOM 1722 N N . THR A 1 219 ? 1.215 6.226 19.696 1.00 92.06 219 THR A N 1
ATOM 1723 C CA . THR A 1 219 ? 0.197 5.358 19.099 1.00 92.06 219 THR A CA 1
ATOM 1724 C C . THR A 1 219 ? -0.359 5.973 17.822 1.00 92.06 219 THR A C 1
ATOM 1726 O O . THR A 1 219 ? -0.670 7.161 17.799 1.00 92.06 219 THR A O 1
ATOM 1729 N N . ALA A 1 220 ? -0.540 5.148 16.792 1.00 93.31 220 ALA A N 1
ATOM 1730 C CA . ALA A 1 220 ? -1.264 5.479 15.568 1.00 93.31 220 ALA A CA 1
ATOM 1731 C C . ALA A 1 220 ? -2.418 4.486 15.372 1.00 93.31 220 ALA A C 1
ATOM 1733 O O . ALA A 1 220 ? -2.194 3.299 15.131 1.00 93.31 220 ALA A O 1
ATOM 1734 N N . VAL A 1 221 ? -3.657 4.955 15.482 1.00 94.38 221 VAL A N 1
ATOM 1735 C CA . VAL A 1 221 ? -4.858 4.174 15.186 1.00 94.38 221 VAL A CA 1
ATOM 1736 C C . VAL A 1 221 ? -5.130 4.248 13.692 1.00 94.38 221 VAL A C 1
ATOM 1738 O O . VAL A 1 221 ? -5.296 5.332 13.139 1.00 94.38 221 VAL A O 1
ATOM 1741 N N . VAL A 1 222 ? -5.190 3.082 13.053 1.00 94.06 222 VAL A N 1
ATOM 1742 C CA . VAL A 1 222 ? -5.422 2.946 11.616 1.00 94.06 222 VAL A CA 1
ATOM 1743 C C . VAL A 1 222 ? -6.722 2.194 11.373 1.00 94.06 222 VAL A C 1
ATOM 1745 O O . VAL A 1 222 ? -6.873 1.049 11.801 1.00 94.06 222 VAL A O 1
ATOM 1748 N N . CYS A 1 223 ? -7.656 2.806 10.651 1.00 94.44 223 CYS A N 1
ATOM 1749 C CA . CYS A 1 223 ? -8.905 2.146 10.282 1.00 94.44 223 CYS A CA 1
ATOM 1750 C C . CYS A 1 223 ? -8.734 1.322 9.001 1.00 94.44 223 CYS A C 1
ATOM 1752 O O . CYS A 1 223 ? -8.395 1.849 7.945 1.00 94.44 223 CYS A O 1
ATOM 1754 N N . ILE A 1 224 ? -9.016 0.020 9.068 1.00 93.38 224 ILE A N 1
ATOM 1755 C CA . ILE A 1 224 ? -8.912 -0.883 7.916 1.00 93.38 224 ILE A CA 1
ATOM 1756 C C . ILE A 1 224 ? -10.282 -1.028 7.260 1.00 93.38 224 ILE A C 1
ATOM 1758 O O . ILE A 1 224 ? -11.180 -1.706 7.788 1.00 93.38 224 ILE A O 1
ATOM 1762 N N . LYS A 1 225 ? -10.446 -0.409 6.083 1.00 92.75 225 LYS A N 1
ATOM 1763 C CA . LYS A 1 225 ? -11.716 -0.397 5.346 1.00 92.75 225 LYS A C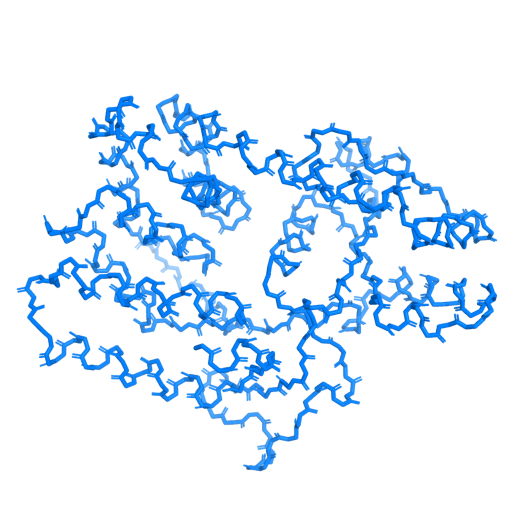A 1
ATOM 1764 C C . LYS A 1 225 ? -12.106 -1.823 4.969 1.00 92.75 225 LYS A C 1
ATOM 1766 O O . LYS A 1 225 ? -11.266 -2.628 4.585 1.00 92.75 225 LYS A O 1
ATOM 1771 N N . SER A 1 226 ? -13.402 -2.143 4.966 1.00 91.44 226 SER A N 1
ATOM 1772 C CA . SER A 1 226 ? -13.885 -3.492 4.617 1.00 91.44 226 SER A CA 1
ATOM 1773 C C . SER A 1 226 ? -13.414 -3.979 3.244 1.00 91.44 226 SER A C 1
ATOM 1775 O O . SER A 1 226 ? -13.320 -5.184 3.036 1.00 91.44 226 SER A O 1
ATOM 1777 N N . ARG A 1 227 ? -13.116 -3.071 2.303 1.00 91.69 227 ARG A N 1
ATOM 1778 C CA . ARG A 1 227 ? -12.568 -3.384 0.970 1.00 91.69 227 ARG A CA 1
ATOM 1779 C C . ARG A 1 227 ? -11.074 -3.737 0.969 1.00 91.69 227 ARG A C 1
ATOM 1781 O O . ARG A 1 227 ? -10.616 -4.296 -0.014 1.00 91.69 227 ARG A O 1
ATOM 1788 N N . GLU A 1 228 ? -10.359 -3.449 2.054 1.00 91.69 228 GLU A N 1
ATOM 1789 C CA . GLU A 1 228 ? -8.923 -3.704 2.287 1.00 91.69 228 GLU A CA 1
ATOM 1790 C C . GLU A 1 228 ? -8.705 -4.913 3.211 1.00 91.69 228 GLU A C 1
ATOM 1792 O O . GLU A 1 228 ? -7.607 -5.157 3.703 1.00 91.69 228 GLU A O 1
ATOM 1797 N N . GLN A 1 229 ? -9.762 -5.699 3.433 1.00 91.81 229 GLN A N 1
ATOM 1798 C CA . GLN A 1 229 ? -9.729 -6.939 4.199 1.00 91.81 229 GLN A CA 1
ATOM 1799 C C . GLN A 1 229 ? -9.858 -8.143 3.268 1.00 91.81 229 GLN A C 1
ATOM 1801 O O . GLN A 1 229 ? -10.796 -8.208 2.462 1.00 91.81 229 GLN A O 1
ATOM 1806 N N . LEU A 1 230 ? -8.959 -9.116 3.398 1.00 91.50 230 LEU A N 1
ATOM 1807 C CA . LEU A 1 230 ? -9.073 -10.381 2.678 1.00 91.50 230 LEU A CA 1
ATOM 1808 C C . LEU A 1 230 ? -10.301 -11.164 3.153 1.00 91.50 230 LEU A C 1
ATOM 1810 O O . LEU A 1 230 ? -10.670 -11.159 4.329 1.00 91.50 230 LEU A O 1
ATOM 1814 N N . ARG A 1 231 ? -10.937 -11.853 2.206 1.00 91.69 231 ARG A N 1
ATOM 1815 C CA . ARG A 1 231 ? -12.005 -12.827 2.471 1.00 91.69 231 ARG A CA 1
ATOM 1816 C C . ARG A 1 231 ? -11.468 -14.247 2.526 1.00 91.69 231 ARG A C 1
ATOM 1818 O O . ARG A 1 231 ? -12.088 -15.112 3.146 1.00 91.69 231 ARG A O 1
ATOM 1825 N N . TRP A 1 232 ? -10.345 -14.483 1.856 1.00 90.50 232 TRP A N 1
ATOM 1826 C CA . TRP A 1 232 ? -9.702 -15.781 1.796 1.00 90.50 232 TRP A CA 1
ATOM 1827 C C . TRP A 1 232 ? -8.186 -15.635 1.849 1.00 90.50 232 TRP A C 1
ATOM 1829 O O . TRP A 1 232 ? -7.619 -14.942 1.004 1.00 90.50 232 TRP A O 1
ATOM 1839 N N . TYR A 1 233 ? -7.546 -16.298 2.811 1.00 89.50 233 TYR A N 1
ATOM 1840 C CA . TYR A 1 233 ? -6.093 -16.319 2.957 1.00 89.50 233 TYR A CA 1
ATOM 1841 C C . TYR A 1 233 ? -5.590 -17.750 3.154 1.00 89.50 233 TYR A C 1
ATOM 1843 O O . TYR A 1 233 ? -5.988 -18.427 4.106 1.00 89.50 233 TYR A O 1
ATOM 1851 N N . VAL A 1 234 ? -4.722 -18.195 2.246 1.00 87.56 234 VAL A N 1
ATOM 1852 C CA . VAL A 1 234 ? -4.023 -19.485 2.302 1.00 87.56 234 VAL A CA 1
ATOM 1853 C C . VAL A 1 234 ? -2.534 -19.234 2.051 1.00 87.56 234 VAL A C 1
ATOM 1855 O O . VAL A 1 234 ? -2.192 -18.848 0.928 1.00 87.56 234 VAL A O 1
ATOM 1858 N N . PRO A 1 235 ? -1.666 -19.427 3.060 1.00 84.50 235 PRO A N 1
ATOM 1859 C CA . PRO A 1 235 ? -0.221 -19.296 2.914 1.00 84.50 235 PRO A CA 1
ATOM 1860 C C . PRO A 1 235 ? 0.431 -20.517 2.261 1.00 84.50 235 PRO A C 1
ATOM 1862 O O . PRO A 1 235 ? -0.142 -21.604 2.186 1.00 84.50 235 PRO A O 1
ATOM 1865 N N . ILE A 1 236 ? 1.675 -20.310 1.840 1.00 76.38 236 ILE A N 1
ATOM 1866 C CA . ILE A 1 236 ? 2.672 -21.347 1.562 1.00 76.38 236 ILE A CA 1
ATOM 1867 C C . ILE A 1 236 ? 3.819 -21.197 2.566 1.00 76.38 236 ILE A C 1
ATOM 1869 O O . ILE A 1 236 ? 4.050 -20.100 3.080 1.00 76.38 236 ILE A O 1
ATOM 1873 N N . THR A 1 237 ? 4.533 -22.280 2.842 1.00 74.75 237 THR A N 1
ATOM 1874 C CA . THR A 1 237 ? 5.819 -22.277 3.550 1.00 74.75 237 THR A CA 1
ATOM 1875 C C . THR A 1 237 ? 6.927 -21.691 2.668 1.00 74.75 237 THR A C 1
ATOM 1877 O O . THR A 1 237 ? 6.732 -21.426 1.480 1.00 74.75 237 THR A O 1
ATOM 1880 N N . ALA A 1 238 ? 8.110 -21.465 3.250 1.00 65.81 238 ALA A N 1
ATOM 1881 C CA . ALA A 1 238 ? 9.248 -20.849 2.558 1.00 65.81 238 ALA A CA 1
ATOM 1882 C C . ALA A 1 238 ? 9.735 -21.648 1.331 1.00 65.81 238 ALA A C 1
ATOM 1884 O O . ALA A 1 238 ? 10.199 -21.058 0.363 1.00 65.81 238 ALA A O 1
ATOM 1885 N N . ASP A 1 239 ? 9.574 -22.971 1.344 1.00 67.62 239 ASP A N 1
ATOM 1886 C CA . ASP A 1 239 ? 9.872 -23.872 0.219 1.00 67.62 239 ASP A CA 1
ATOM 1887 C C . ASP A 1 239 ? 8.754 -23.912 -0.846 1.00 67.62 239 ASP A C 1
ATOM 1889 O O . ASP A 1 239 ? 8.823 -24.670 -1.812 1.00 67.62 239 ASP A O 1
ATOM 1893 N N . GLY A 1 240 ? 7.702 -23.106 -0.674 1.00 64.31 240 GLY A N 1
ATOM 1894 C CA . GLY A 1 240 ? 6.557 -23.040 -1.574 1.00 64.31 240 GLY A CA 1
ATOM 1895 C C . GLY A 1 240 ? 5.555 -24.184 -1.412 1.00 64.31 240 GLY A C 1
ATOM 1896 O O . GLY A 1 240 ? 4.587 -24.243 -2.179 1.00 64.31 240 GLY A O 1
ATOM 1897 N N . SER A 1 241 ? 5.743 -25.076 -0.432 1.00 68.94 241 SER A N 1
ATOM 1898 C CA . SER A 1 241 ? 4.740 -26.089 -0.107 1.00 68.94 241 SER A CA 1
ATOM 1899 C C . SER A 1 241 ? 3.549 -25.468 0.654 1.00 68.94 241 SER A C 1
ATOM 1901 O O . SER A 1 241 ? 3.652 -24.380 1.220 1.00 68.94 241 SER A O 1
ATOM 1903 N N . PRO A 1 242 ? 2.339 -26.047 0.594 1.00 66.44 242 PRO A N 1
ATOM 1904 C CA . PRO A 1 242 ? 1.208 -25.537 1.366 1.00 66.44 242 PRO A CA 1
ATOM 1905 C C . PRO A 1 242 ? 1.489 -25.630 2.872 1.00 66.44 242 PRO A C 1
ATOM 1907 O O . PRO A 1 242 ? 1.905 -26.677 3.363 1.00 66.44 242 PRO A O 1
ATOM 1910 N N . GLU A 1 243 ? 1.224 -24.559 3.626 1.00 65.12 243 GLU A N 1
ATOM 1911 C CA . GLU A 1 243 ? 1.364 -24.595 5.085 1.00 65.12 243 GLU A CA 1
ATOM 1912 C C . GLU A 1 243 ? 0.162 -25.336 5.709 1.00 65.12 243 GLU A C 1
ATOM 1914 O O . GLU A 1 243 ? -0.908 -24.753 5.905 1.00 65.12 243 GLU A O 1
ATOM 1919 N N . GLY A 1 244 ? 0.334 -26.625 6.024 1.00 62.50 244 GLY A N 1
ATOM 1920 C CA . GLY A 1 244 ? -0.672 -27.468 6.688 1.00 62.50 244 GLY A CA 1
ATOM 1921 C C . GLY A 1 244 ? -1.402 -28.451 5.761 1.00 62.50 244 GLY A C 1
ATOM 1922 O O . GLY A 1 244 ? -0.912 -28.794 4.690 1.00 62.50 244 GLY A O 1
ATOM 1923 N N . ASP A 1 245 ? -2.561 -28.946 6.216 1.00 53.31 245 ASP A N 1
ATOM 1924 C CA . ASP A 1 245 ? -3.395 -29.950 5.527 1.00 53.31 245 ASP A CA 1
ATOM 1925 C C . ASP A 1 245 ? -3.632 -29.576 4.040 1.00 53.31 245 ASP A C 1
ATOM 1927 O O . ASP A 1 245 ? -3.908 -28.407 3.762 1.00 53.31 245 ASP A O 1
ATOM 1931 N N . PRO A 1 246 ? -3.550 -30.518 3.077 1.00 49.34 246 PRO A N 1
ATOM 1932 C CA . PRO A 1 246 ? -3.745 -30.295 1.634 1.00 49.34 246 PRO A CA 1
ATOM 1933 C C . PRO A 1 246 ? -5.058 -29.605 1.203 1.00 49.34 246 PRO A C 1
ATOM 1935 O O . PRO A 1 246 ? -5.155 -29.171 0.054 1.00 49.34 246 PRO A O 1
ATOM 1938 N N . LEU A 1 247 ? -6.045 -29.444 2.094 1.00 54.03 247 LEU A N 1
ATOM 1939 C CA . LEU A 1 247 ? -7.244 -28.605 1.893 1.00 54.03 247 LEU A CA 1
ATOM 1940 C C . LEU A 1 247 ? -7.141 -27.192 2.511 1.00 54.03 247 LEU A C 1
ATOM 1942 O O . LEU A 1 247 ? -8.161 -26.513 2.650 1.00 54.03 247 LEU A O 1
ATOM 1946 N N . ALA A 1 248 ? -5.927 -26.790 2.904 1.00 58.28 248 ALA A N 1
ATOM 1947 C CA . ALA A 1 248 ? -5.488 -25.557 3.560 1.00 58.28 248 ALA A CA 1
ATOM 1948 C C . ALA A 1 248 ? -6.624 -24.564 3.840 1.00 58.28 248 ALA A C 1
ATOM 1950 O O . ALA A 1 248 ? -7.023 -23.751 3.000 1.00 58.28 248 ALA A O 1
ATOM 1951 N N . GLN A 1 249 ? -7.184 -24.686 5.044 1.00 74.19 249 GLN A N 1
ATOM 1952 C CA . GLN A 1 249 ? -8.349 -23.925 5.469 1.00 74.19 249 GLN A CA 1
ATOM 1953 C C . GLN A 1 249 ? -8.083 -22.422 5.373 1.00 74.19 249 GLN A C 1
ATOM 1955 O O . GLN A 1 249 ? -7.026 -21.924 5.759 1.00 74.19 249 GLN A O 1
ATOM 1960 N N . ASN A 1 250 ? -9.092 -21.690 4.906 1.00 84.81 250 ASN A N 1
ATOM 1961 C CA . ASN A 1 250 ? -9.085 -20.237 4.891 1.00 84.81 250 ASN A CA 1
ATOM 1962 C C . ASN A 1 250 ? -8.770 -19.661 6.285 1.00 84.81 250 ASN A C 1
ATOM 1964 O O . ASN A 1 250 ? -9.632 -19.673 7.172 1.00 84.81 250 ASN A O 1
ATOM 1968 N N . ARG A 1 251 ? -7.577 -19.078 6.453 1.00 83.75 251 ARG A N 1
ATOM 1969 C CA . ARG A 1 251 ? -7.145 -18.442 7.708 1.00 83.75 251 ARG A CA 1
ATOM 1970 C C . ARG A 1 251 ? -7.986 -17.222 8.078 1.00 83.75 251 ARG A C 1
ATOM 1972 O O . ARG A 1 251 ? -8.060 -16.880 9.257 1.00 83.75 251 ARG A O 1
ATOM 1979 N N . CYS A 1 252 ? -8.704 -16.626 7.120 1.00 84.88 252 CYS A N 1
ATOM 1980 C CA . CYS A 1 252 ? -9.652 -15.545 7.395 1.00 84.88 252 CYS A CA 1
ATOM 1981 C C . CYS A 1 252 ? -10.820 -15.960 8.308 1.00 84.88 252 CYS A C 1
ATOM 1983 O O . CYS A 1 252 ? -11.559 -15.099 8.777 1.00 84.88 252 CYS A O 1
ATOM 1985 N N . ARG A 1 253 ? -11.007 -17.264 8.568 1.00 81.31 253 ARG A N 1
ATOM 1986 C CA . ARG A 1 253 ? -11.967 -17.765 9.566 1.00 81.31 253 ARG A CA 1
ATOM 1987 C C . ARG A 1 253 ? -11.527 -17.507 11.008 1.00 81.31 253 ARG A C 1
ATOM 1989 O O . ARG A 1 253 ? -12.375 -17.485 11.890 1.00 81.31 253 ARG A O 1
ATOM 1996 N N . GLN A 1 254 ? -10.225 -17.355 11.242 1.00 78.75 254 GLN A N 1
ATOM 1997 C CA . GLN A 1 254 ? -9.643 -17.188 12.577 1.00 78.75 254 GLN A CA 1
ATOM 1998 C C . GLN A 1 25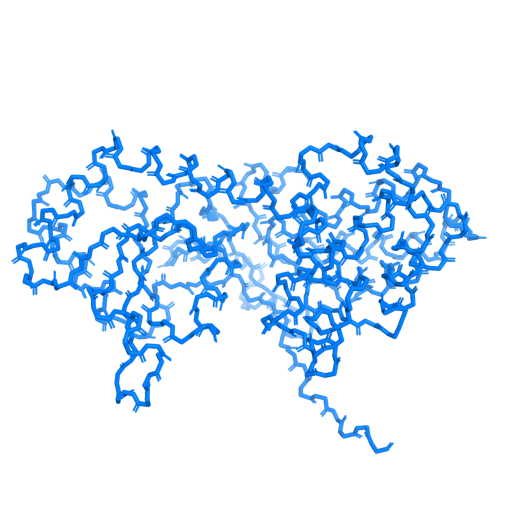4 ? -9.125 -15.767 12.803 1.00 78.75 254 GLN A C 1
ATOM 2000 O O . GLN A 1 254 ? -9.248 -15.236 13.902 1.00 78.75 254 GLN A O 1
ATOM 2005 N N . PHE A 1 255 ? -8.554 -15.153 11.764 1.00 81.25 255 PHE A N 1
ATOM 2006 C CA . PHE A 1 255 ? -7.922 -13.838 11.847 1.00 81.25 255 PHE A CA 1
ATOM 2007 C C . PHE A 1 255 ? -8.330 -12.957 10.674 1.00 81.25 255 PHE A C 1
ATOM 2009 O O . PHE A 1 255 ? -8.610 -13.442 9.581 1.00 81.25 255 PHE A O 1
ATOM 2016 N N . ARG A 1 256 ? -8.314 -11.641 10.867 1.00 85.06 256 ARG A N 1
ATOM 2017 C CA . ARG A 1 256 ? -8.438 -10.690 9.761 1.00 85.06 256 ARG A CA 1
ATOM 2018 C C . ARG A 1 256 ? -7.073 -10.432 9.149 1.00 85.06 256 ARG A C 1
ATOM 2020 O O . ARG A 1 256 ? -6.092 -10.279 9.869 1.00 85.06 256 ARG A O 1
ATOM 2027 N N . TYR A 1 257 ? -7.042 -10.349 7.824 1.00 87.75 257 TYR A N 1
ATOM 2028 C CA . TYR A 1 257 ? -5.841 -10.010 7.073 1.00 87.75 257 TYR A CA 1
ATOM 2029 C C . TYR A 1 257 ? -6.087 -8.760 6.242 1.00 87.75 257 TYR A C 1
ATOM 2031 O O . TYR A 1 257 ? -7.108 -8.654 5.554 1.00 87.75 257 TYR A O 1
ATOM 2039 N N . MET A 1 258 ? -5.144 -7.827 6.309 1.00 89.62 258 MET A N 1
ATOM 2040 C CA . MET A 1 258 ? -5.132 -6.621 5.484 1.00 89.62 258 MET A CA 1
ATOM 2041 C C . MET A 1 258 ? -4.419 -6.894 4.155 1.00 89.62 258 MET A C 1
ATOM 2043 O O . MET A 1 258 ? -3.500 -7.712 4.097 1.00 89.62 258 MET A O 1
ATOM 2047 N N . PHE A 1 259 ? -4.839 -6.207 3.096 1.00 88.25 259 PHE A N 1
ATOM 2048 C CA . PHE A 1 259 ? -4.168 -6.208 1.790 1.00 88.25 259 PHE A CA 1
ATOM 2049 C C . PHE A 1 259 ? -4.206 -4.797 1.172 1.00 88.25 259 PHE A C 1
ATOM 2051 O O . PHE A 1 259 ? -4.845 -3.897 1.726 1.00 88.25 259 PHE A O 1
ATOM 2058 N N . ARG A 1 260 ? -3.530 -4.590 0.034 1.00 84.69 260 ARG A N 1
ATOM 2059 C CA . ARG A 1 260 ? -3.356 -3.283 -0.643 1.00 84.69 260 ARG A CA 1
ATOM 2060 C C . ARG A 1 260 ? -2.585 -2.251 0.197 1.00 84.69 260 ARG A C 1
ATOM 2062 O O . ARG A 1 260 ? -1.744 -2.604 1.020 1.00 84.69 260 ARG A O 1
ATOM 2069 N N . GLY A 1 261 ? -2.862 -0.962 -0.029 1.00 83.50 261 GLY A N 1
ATOM 2070 C CA . GLY A 1 261 ? -2.171 0.174 0.586 1.00 83.50 261 GLY A CA 1
ATOM 2071 C C . GLY A 1 261 ? -2.221 0.209 2.115 1.00 83.50 261 GLY A C 1
ATOM 2072 O O . GLY A 1 261 ? -1.313 0.763 2.725 1.00 83.50 261 GLY A O 1
ATOM 2073 N N . ALA A 1 262 ? -3.200 -0.445 2.752 1.00 88.75 262 ALA A N 1
ATOM 2074 C CA . ALA A 1 262 ? -3.260 -0.542 4.212 1.00 88.75 262 ALA A CA 1
ATOM 2075 C C . ALA A 1 262 ? -2.028 -1.256 4.802 1.00 88.75 262 ALA A C 1
ATOM 2077 O O . ALA A 1 262 ? -1.495 -0.814 5.817 1.00 88.75 262 ALA A O 1
ATOM 2078 N N . VAL A 1 263 ? -1.528 -2.307 4.134 1.00 87.75 263 VAL A N 1
ATOM 2079 C CA . VAL A 1 263 ? -0.299 -3.017 4.538 1.00 87.75 263 VAL A CA 1
ATOM 2080 C C . VAL A 1 263 ? 0.890 -2.062 4.543 1.00 87.75 263 VAL A C 1
ATOM 2082 O O . VAL A 1 263 ? 1.643 -2.009 5.513 1.00 87.75 263 VAL A O 1
ATOM 2085 N N . GLN A 1 264 ? 1.037 -1.295 3.463 1.00 87.12 264 GLN A N 1
ATOM 2086 C CA . GLN A 1 264 ? 2.148 -0.371 3.272 1.00 87.12 264 GLN A CA 1
ATOM 2087 C C . GLN A 1 264 ? 2.095 0.792 4.273 1.00 87.12 264 GLN A C 1
ATOM 2089 O O . GLN A 1 264 ? 3.089 1.055 4.944 1.00 87.12 264 GLN A O 1
ATOM 2094 N N . LYS A 1 265 ? 0.920 1.417 4.455 1.00 90.56 265 LYS A N 1
ATOM 2095 C CA . LYS A 1 265 ? 0.687 2.464 5.465 1.00 90.56 265 LYS A CA 1
ATOM 2096 C C . LYS A 1 265 ? 1.105 1.987 6.855 1.00 90.56 265 LYS A C 1
ATOM 2098 O O . LYS A 1 265 ? 1.892 2.653 7.517 1.00 90.56 265 LYS A O 1
ATOM 2103 N N . VAL A 1 266 ? 0.628 0.816 7.287 1.00 90.75 266 VAL A N 1
ATOM 2104 C CA . VAL A 1 266 ? 0.951 0.282 8.620 1.00 90.75 266 VAL A CA 1
ATOM 2105 C C . VAL A 1 266 ? 2.449 -0.012 8.756 1.00 90.75 266 VAL A C 1
ATOM 2107 O O . VAL A 1 266 ? 3.041 0.386 9.756 1.00 90.75 266 VAL A O 1
ATOM 2110 N N . ARG A 1 267 ? 3.084 -0.644 7.758 1.00 88.00 267 ARG A N 1
ATOM 2111 C CA . ARG A 1 267 ? 4.535 -0.912 7.784 1.00 88.00 267 ARG A CA 1
ATOM 2112 C C . ARG A 1 267 ? 5.360 0.368 7.876 1.00 88.00 267 ARG A C 1
ATOM 2114 O O . ARG A 1 267 ? 6.262 0.449 8.702 1.00 88.00 267 ARG A O 1
ATOM 2121 N N . HIS A 1 268 ? 5.031 1.379 7.077 1.00 90.75 268 HIS A N 1
ATOM 2122 C CA . HIS A 1 268 ? 5.762 2.644 7.089 1.00 90.75 268 HIS A CA 1
ATOM 2123 C C . HIS A 1 268 ? 5.571 3.384 8.418 1.00 90.75 268 HIS A C 1
ATOM 2125 O O . HIS A 1 268 ? 6.539 3.895 8.961 1.00 90.75 268 HIS A O 1
ATOM 2131 N N . LEU A 1 269 ? 4.362 3.392 8.992 1.00 91.12 269 LEU A N 1
ATOM 2132 C CA . LEU A 1 269 ? 4.127 3.975 10.319 1.00 91.12 269 LEU A CA 1
ATOM 2133 C C . LEU A 1 269 ? 4.942 3.256 11.406 1.00 91.12 269 LEU A C 1
ATOM 2135 O O . LEU A 1 269 ? 5.527 3.907 12.268 1.00 91.12 269 LEU A O 1
ATOM 2139 N N . GLN A 1 270 ? 5.041 1.927 11.347 1.00 89.31 270 GLN A N 1
ATOM 2140 C CA . GLN A 1 270 ? 5.909 1.165 12.250 1.00 89.31 270 GLN A CA 1
ATOM 2141 C C . GLN A 1 270 ? 7.388 1.530 12.058 1.00 89.31 270 GLN A C 1
ATOM 2143 O O . GLN A 1 270 ? 8.088 1.753 13.043 1.00 89.31 270 GLN A O 1
ATOM 2148 N N . ALA A 1 271 ? 7.850 1.662 10.811 1.00 87.62 271 ALA A N 1
ATOM 2149 C CA . ALA A 1 271 ? 9.213 2.089 10.489 1.00 87.62 271 ALA A CA 1
ATOM 2150 C C . ALA A 1 271 ? 9.507 3.542 10.913 1.00 87.62 271 ALA A C 1
ATOM 2152 O O . ALA A 1 271 ? 10.637 3.858 11.275 1.00 87.62 271 ALA A O 1
ATOM 2153 N N . MET A 1 272 ? 8.494 4.416 10.924 1.00 88.88 272 MET A N 1
ATOM 2154 C CA . MET A 1 272 ? 8.578 5.769 11.489 1.00 88.88 272 MET A CA 1
ATOM 2155 C C . MET A 1 272 ? 8.647 5.771 13.025 1.00 88.88 272 MET A C 1
ATOM 2157 O O . MET A 1 272 ? 8.923 6.817 13.597 1.00 88.88 272 MET A O 1
ATOM 2161 N N . GLY A 1 273 ? 8.402 4.640 13.697 1.00 89.00 273 GLY A N 1
ATOM 2162 C CA . GLY A 1 273 ? 8.463 4.523 15.157 1.00 89.00 273 GLY A CA 1
ATOM 2163 C C . GLY A 1 273 ? 7.107 4.561 15.867 1.00 89.00 273 GLY A C 1
ATOM 2164 O O . GLY A 1 273 ? 7.067 4.652 17.093 1.00 89.00 273 GLY A O 1
ATOM 2165 N N . TYR A 1 274 ? 5.987 4.471 15.144 1.00 90.31 274 TYR A N 1
ATOM 2166 C CA . TYR A 1 274 ? 4.667 4.378 15.767 1.00 90.31 274 TYR A CA 1
ATOM 2167 C C . TYR A 1 274 ? 4.345 2.961 16.246 1.00 90.31 274 TYR A C 1
ATOM 2169 O O . TYR A 1 274 ? 4.579 1.964 15.561 1.00 90.31 274 TYR A O 1
ATOM 2177 N N . LYS A 1 275 ? 3.639 2.880 17.374 1.00 90.62 275 LYS A N 1
ATOM 2178 C CA . LYS A 1 275 ? 2.834 1.711 17.726 1.00 90.62 275 LYS A CA 1
ATOM 2179 C C . LYS A 1 275 ? 1.499 1.789 16.993 1.00 90.62 275 LYS A C 1
ATOM 2181 O O . LYS A 1 275 ? 0.600 2.533 17.382 1.00 90.62 275 LYS A O 1
ATOM 2186 N N . THR A 1 276 ? 1.355 1.007 15.933 1.00 90.75 276 THR A N 1
ATOM 2187 C CA . THR A 1 276 ? 0.117 0.968 15.147 1.00 90.75 276 THR A CA 1
ATOM 2188 C C . THR A 1 276 ? -0.943 0.087 15.808 1.00 90.75 276 THR A C 1
ATOM 2190 O O . THR A 1 276 ? -0.660 -1.069 16.122 1.00 90.75 276 THR A O 1
ATOM 2193 N N . ALA A 1 277 ? -2.171 0.585 15.936 1.00 90.81 277 ALA A N 1
ATOM 2194 C CA . ALA A 1 277 ? -3.340 -0.183 16.355 1.00 90.81 277 ALA A CA 1
ATOM 2195 C C . ALA A 1 277 ? -4.374 -0.201 15.225 1.00 90.81 277 ALA A C 1
ATOM 2197 O O . ALA A 1 277 ? -4.852 0.850 14.802 1.00 90.81 277 ALA A O 1
ATOM 2198 N N . ALA A 1 278 ? -4.714 -1.384 14.716 1.00 91.56 278 ALA A N 1
ATOM 2199 C CA . ALA A 1 278 ? -5.685 -1.493 13.635 1.00 91.56 278 ALA A CA 1
ATOM 2200 C C . ALA A 1 278 ? -7.112 -1.612 14.183 1.00 91.56 278 ALA A C 1
ATOM 2202 O O . ALA A 1 278 ? -7.385 -2.442 15.051 1.00 91.56 278 ALA A O 1
ATOM 2203 N N . VAL A 1 279 ? -8.026 -0.828 13.619 1.00 93.56 279 VAL A N 1
ATOM 2204 C CA . VAL A 1 279 ? -9.469 -0.935 13.848 1.00 93.56 279 VAL A CA 1
ATOM 2205 C C . VAL A 1 279 ? -10.113 -1.474 12.578 1.00 93.56 279 VAL A C 1
ATOM 2207 O O . VAL A 1 279 ? -10.127 -0.814 11.537 1.00 93.56 279 VAL A O 1
ATOM 2210 N N . TRP A 1 280 ? -10.646 -2.693 12.633 1.00 93.38 280 TRP A N 1
ATOM 2211 C CA . TRP A 1 280 ? -11.285 -3.316 11.478 1.00 93.38 280 TRP A CA 1
ATOM 2212 C C . TRP A 1 280 ? -12.708 -2.777 11.334 1.00 93.38 280 TRP A C 1
ATOM 2214 O O . TRP A 1 280 ? -13.583 -3.107 12.129 1.00 93.38 280 TRP A O 1
ATOM 2224 N N . LEU A 1 281 ? -12.979 -1.976 10.297 1.00 94.31 281 LEU A N 1
ATOM 2225 C CA . LEU A 1 281 ? -14.285 -1.308 10.171 1.00 94.31 281 LEU A CA 1
ATOM 2226 C C . LEU A 1 281 ? -15.462 -2.283 10.028 1.00 94.31 281 LEU A C 1
ATOM 2228 O O . LEU A 1 281 ? -16.569 -1.987 10.459 1.00 94.31 281 LEU A O 1
ATOM 2232 N N . SER A 1 282 ? -15.228 -3.467 9.468 1.00 93.06 282 SER A N 1
ATOM 2233 C CA . SER A 1 282 ? -16.226 -4.543 9.410 1.00 93.06 282 SER A CA 1
ATOM 2234 C C . SER A 1 282 ? -16.668 -5.040 10.791 1.00 93.06 282 SER A C 1
ATOM 2236 O O . SER A 1 282 ? -17.805 -5.476 10.937 1.00 93.06 282 SER A O 1
ATOM 2238 N N . GLU A 1 283 ? -15.785 -4.978 11.788 1.00 93.50 283 GLU A N 1
ATOM 2239 C CA . GLU A 1 283 ? -16.062 -5.369 13.170 1.00 93.50 283 GLU A CA 1
ATOM 2240 C C . GLU A 1 283 ? -16.597 -4.177 13.950 1.00 93.50 283 GLU A C 1
ATOM 2242 O O . GLU A 1 283 ? -17.644 -4.295 14.574 1.00 93.50 283 GLU A O 1
ATOM 2247 N N . TRP A 1 284 ? -15.947 -3.015 13.829 1.00 95.19 284 TRP A N 1
ATOM 2248 C CA . TRP A 1 284 ? -16.354 -1.774 14.489 1.00 95.19 284 TRP A CA 1
ATOM 2249 C C . TRP A 1 284 ? -17.820 -1.419 14.224 1.00 95.19 284 TRP A C 1
ATOM 2251 O O . TRP A 1 284 ? -18.579 -1.138 15.150 1.00 95.19 284 TRP A O 1
ATOM 2261 N N . MET A 1 285 ? -18.235 -1.498 12.958 1.00 94.62 285 MET A N 1
ATOM 2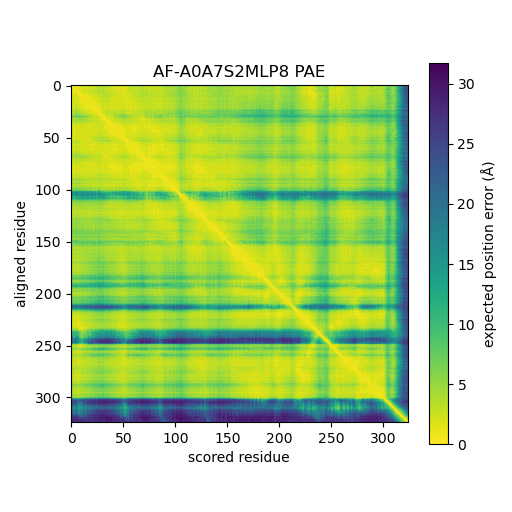262 C CA . MET A 1 285 ? -19.604 -1.182 12.546 1.00 94.62 285 MET A CA 1
ATOM 2263 C C . MET A 1 285 ? -20.631 -2.232 12.995 1.00 94.62 285 MET A C 1
ATOM 2265 O O . MET A 1 285 ? -21.827 -1.955 12.975 1.00 94.62 285 MET A O 1
ATOM 2269 N N . ALA A 1 286 ? -20.192 -3.429 13.394 1.00 95.19 286 ALA A N 1
ATOM 2270 C CA . ALA A 1 286 ? -21.066 -4.466 13.938 1.00 95.19 286 ALA A CA 1
ATOM 2271 C C . ALA A 1 286 ? -21.294 -4.320 15.455 1.00 95.19 286 ALA A C 1
ATOM 2273 O O . ALA A 1 286 ? -22.218 -4.941 15.985 1.00 95.19 286 ALA A O 1
ATOM 2274 N N . LEU A 1 287 ? -20.478 -3.509 16.144 1.00 95.81 287 LEU A N 1
ATOM 2275 C CA . LEU A 1 287 ? -20.606 -3.248 17.579 1.00 95.81 287 LEU A CA 1
ATOM 2276 C C . LEU A 1 287 ? -21.840 -2.384 17.847 1.00 95.81 287 LEU A C 1
ATOM 2278 O O . LEU A 1 287 ? -22.031 -1.324 17.237 1.00 95.81 287 LEU A O 1
ATOM 2282 N N . LYS A 1 288 ? -22.674 -2.839 18.781 1.00 94.25 288 LYS A N 1
ATOM 2283 C CA . LYS A 1 288 ? -23.994 -2.264 19.062 1.00 94.25 288 LYS A CA 1
ATOM 2284 C C . LYS A 1 288 ? -23.970 -1.266 20.209 1.00 94.25 288 LYS A C 1
ATOM 2286 O O . LYS A 1 288 ? -24.842 -0.405 20.267 1.00 94.25 288 LYS A O 1
ATOM 2291 N N . SER A 1 289 ? -22.999 -1.377 21.113 1.00 95.25 289 SER A N 1
ATOM 2292 C CA . SER A 1 289 ? -22.913 -0.527 22.302 1.00 95.25 289 SER A CA 1
ATOM 2293 C C . SER A 1 289 ? -21.592 0.234 22.399 1.00 95.25 289 SER A C 1
ATOM 2295 O O . SER A 1 289 ? -20.574 -0.146 21.818 1.00 95.25 289 SER A O 1
ATOM 2297 N N . GLN A 1 290 ? -21.609 1.325 23.168 1.00 93.50 290 GLN A N 1
ATOM 2298 C CA . GLN A 1 290 ? -20.407 2.101 23.465 1.00 93.50 290 GLN A CA 1
ATOM 2299 C C . GLN A 1 290 ? -19.391 1.281 24.273 1.00 93.50 290 GLN A C 1
ATOM 2301 O O . GLN A 1 290 ? -18.197 1.371 24.009 1.00 93.50 290 GLN A O 1
ATOM 2306 N N . GLU A 1 291 ? -19.845 0.429 25.196 1.00 95.06 291 GLU A N 1
ATOM 2307 C CA . GLU A 1 291 ? -18.955 -0.428 25.989 1.00 95.06 291 GLU A CA 1
ATOM 2308 C C . GLU A 1 291 ? -18.240 -1.477 25.126 1.00 95.06 291 GLU A C 1
ATOM 2310 O O . GLU A 1 291 ? -17.038 -1.683 25.274 1.00 95.06 291 GLU A O 1
ATOM 2315 N N . GLU A 1 292 ? -18.934 -2.076 24.150 1.00 95.50 292 GLU A N 1
ATOM 2316 C CA . GLU A 1 292 ? -18.305 -2.965 23.164 1.00 95.50 292 GLU A CA 1
ATOM 2317 C C . GLU A 1 292 ? -17.220 -2.239 22.355 1.00 95.50 292 GLU A C 1
ATOM 2319 O O . GLU A 1 292 ? -16.130 -2.780 22.164 1.00 95.50 292 GLU A O 1
ATOM 2324 N N . ARG A 1 293 ? -17.484 -1.001 21.913 1.00 95.50 293 ARG A N 1
ATOM 2325 C CA . ARG A 1 293 ? -16.517 -0.167 21.170 1.00 95.50 293 ARG A CA 1
ATOM 2326 C C . ARG A 1 293 ? -15.292 0.185 22.007 1.00 95.50 293 ARG A C 1
ATOM 2328 O O . ARG A 1 293 ? -14.168 0.074 21.522 1.00 95.50 293 ARG A O 1
ATOM 2335 N N . ARG A 1 294 ? -15.497 0.547 23.272 1.00 94.69 294 ARG A N 1
ATOM 2336 C CA . ARG A 1 294 ? -14.424 0.814 24.239 1.00 94.69 294 ARG A CA 1
ATOM 2337 C C . ARG A 1 294 ? -13.561 -0.420 24.479 1.00 94.69 294 ARG A C 1
ATOM 2339 O O . ARG A 1 294 ? -12.340 -0.354 24.345 1.00 94.69 294 ARG A O 1
ATOM 2346 N N . ALA A 1 295 ? -14.187 -1.564 24.761 1.00 92.25 295 ALA A N 1
ATOM 2347 C CA . ALA A 1 295 ? -13.489 -2.830 24.963 1.00 92.25 295 ALA A CA 1
ATOM 2348 C C . ALA A 1 295 ? -12.699 -3.252 23.714 1.00 92.25 295 ALA A C 1
ATOM 2350 O O . ALA A 1 295 ? -11.549 -3.682 23.826 1.00 92.25 295 ALA A O 1
ATOM 2351 N N . TYR A 1 296 ? -13.283 -3.073 22.526 1.00 93.19 296 TYR A N 1
ATOM 2352 C CA . TYR A 1 296 ? -12.620 -3.334 21.252 1.00 93.19 296 TYR A CA 1
ATOM 2353 C C . TYR A 1 296 ? -11.391 -2.440 21.056 1.00 93.19 296 TYR A C 1
ATOM 2355 O O . TYR A 1 296 ? -10.307 -2.941 20.754 1.00 93.19 296 TYR A O 1
ATOM 2363 N N . LEU A 1 297 ? -11.529 -1.128 21.274 1.00 92.25 297 LEU A N 1
ATOM 2364 C CA . LEU A 1 297 ? -10.427 -0.175 21.144 1.00 92.25 297 LEU A CA 1
ATOM 2365 C C . LEU A 1 297 ? -9.297 -0.488 22.137 1.00 92.25 297 LEU A C 1
ATOM 2367 O O . LEU A 1 297 ? -8.130 -0.532 21.748 1.00 92.25 297 LEU A O 1
ATOM 2371 N N . ARG A 1 298 ? -9.632 -0.803 23.394 1.00 89.88 298 ARG A N 1
ATOM 2372 C CA . ARG A 1 298 ? -8.660 -1.230 24.411 1.00 89.88 298 ARG A CA 1
ATOM 2373 C C . ARG A 1 298 ? -7.919 -2.495 23.985 1.00 89.88 298 ARG A C 1
ATOM 2375 O O . ARG A 1 298 ? -6.700 -2.560 24.123 1.00 89.88 298 ARG A O 1
ATOM 2382 N N . ALA A 1 299 ? -8.624 -3.480 23.429 1.00 88.12 299 ALA A N 1
ATOM 2383 C CA . ALA A 1 299 ? -8.009 -4.701 22.915 1.00 88.12 299 ALA A CA 1
ATOM 2384 C C . ALA A 1 299 ? -7.083 -4.427 21.714 1.00 88.12 299 ALA A C 1
ATOM 2386 O O . ALA A 1 299 ? -5.982 -4.981 21.658 1.00 88.12 299 ALA A O 1
ATOM 2387 N N . ALA A 1 300 ? -7.490 -3.545 20.794 1.00 87.81 300 ALA A N 1
ATOM 2388 C CA . ALA A 1 300 ? -6.686 -3.140 19.640 1.00 87.81 300 ALA A CA 1
ATOM 2389 C C . ALA A 1 300 ? -5.394 -2.411 20.055 1.00 87.81 300 ALA A C 1
ATOM 2391 O O . ALA A 1 300 ? -4.340 -2.625 19.460 1.00 87.81 300 ALA A O 1
ATOM 2392 N N . LEU A 1 301 ? -5.455 -1.592 21.108 1.00 85.25 301 LEU A N 1
ATOM 2393 C CA . LEU A 1 301 ? -4.313 -0.853 21.657 1.00 85.25 301 LEU A CA 1
ATOM 2394 C C . LEU A 1 301 ? -3.421 -1.705 22.569 1.00 85.25 301 LEU A C 1
ATOM 2396 O O . LEU A 1 301 ? -2.205 -1.503 22.627 1.00 85.25 301 LEU A O 1
ATOM 2400 N N . GLY A 1 302 ? -4.020 -2.636 23.309 1.00 70.56 302 GLY A N 1
ATOM 2401 C CA . GLY A 1 302 ? -3.366 -3.480 24.307 1.00 70.56 302 GLY A CA 1
ATOM 2402 C C . GLY A 1 302 ? -2.739 -4.760 23.759 1.00 70.56 302 GLY A C 1
ATOM 2403 O O . GLY A 1 302 ? -2.015 -5.415 24.500 1.00 70.56 302 GLY A O 1
ATOM 2404 N N . SER A 1 303 ? -2.974 -5.116 22.492 1.00 57.34 303 SER A N 1
ATOM 2405 C CA . SER A 1 303 ? -2.406 -6.322 21.872 1.00 57.34 303 SER A CA 1
ATOM 2406 C C . SER A 1 303 ? -1.148 -5.993 21.055 1.00 57.34 303 SER A C 1
ATOM 2408 O O . SER A 1 303 ? -1.272 -5.615 19.888 1.00 57.34 303 SER A O 1
ATOM 2410 N N . PRO A 1 304 ? 0.068 -6.154 21.615 1.00 47.50 304 PRO A N 1
ATOM 2411 C CA . PRO A 1 304 ? 1.293 -6.190 20.817 1.00 47.50 304 PRO A CA 1
ATOM 2412 C C . PRO A 1 304 ? 1.418 -7.493 19.999 1.00 47.50 304 PRO A C 1
ATOM 2414 O O . PRO A 1 304 ? 2.181 -7.536 19.039 1.00 47.50 304 PRO A O 1
ATOM 2417 N N . ASP A 1 305 ? 0.650 -8.539 20.334 1.00 40.59 305 ASP A N 1
ATOM 2418 C CA . ASP A 1 305 ? 0.766 -9.869 19.731 1.00 40.59 305 ASP A CA 1
ATOM 2419 C C . ASP A 1 305 ? -0.240 -10.131 18.604 1.00 40.59 305 ASP A C 1
ATOM 2421 O O . ASP A 1 305 ? -1.444 -10.196 18.847 1.00 40.59 305 ASP A O 1
ATOM 2425 N N . ARG A 1 306 ? 0.294 -10.375 17.394 1.00 42.22 306 ARG A N 1
ATOM 2426 C CA . ARG A 1 306 ? -0.217 -11.122 16.209 1.00 42.22 306 ARG A CA 1
ATOM 2427 C C . ARG A 1 306 ? -1.646 -10.890 15.674 1.00 42.22 306 ARG A C 1
ATOM 2429 O O . ARG A 1 306 ? -1.865 -11.146 14.493 1.00 42.22 306 ARG A O 1
ATOM 2436 N N . ARG A 1 307 ? -2.623 -10.455 16.470 1.00 44.81 307 ARG A N 1
ATOM 2437 C CA . ARG A 1 307 ? -4.053 -10.403 16.113 1.00 44.81 307 ARG A CA 1
ATOM 2438 C C . ARG A 1 307 ? -4.485 -9.086 15.476 1.00 44.81 307 ARG A C 1
ATOM 2440 O O . ARG A 1 307 ? -5.483 -9.068 14.766 1.00 44.81 307 ARG A O 1
ATOM 2447 N N . THR A 1 308 ? -3.761 -7.996 15.716 1.00 47.12 308 THR A N 1
ATOM 2448 C CA . THR A 1 308 ? -4.186 -6.650 15.304 1.00 47.12 308 THR A CA 1
ATOM 2449 C C . THR A 1 308 ? -3.756 -6.292 13.885 1.00 47.12 308 THR A C 1
ATOM 2451 O O . THR A 1 308 ? -4.460 -5.548 13.222 1.00 47.12 308 THR A O 1
ATOM 2454 N N . ALA A 1 309 ? -2.688 -6.882 13.348 1.00 53.47 309 ALA A N 1
ATOM 2455 C CA . ALA A 1 309 ? -2.304 -6.691 11.952 1.00 53.47 309 ALA A CA 1
ATOM 2456 C C . ALA A 1 309 ? -1.667 -7.963 11.388 1.00 53.47 309 ALA A C 1
ATOM 2458 O O . ALA A 1 309 ? -0.451 -8.039 11.217 1.00 53.47 309 ALA A O 1
ATOM 2459 N N . ALA A 1 310 ? -2.474 -8.992 11.111 1.00 56.44 310 ALA A N 1
ATOM 2460 C CA . ALA A 1 310 ? -1.974 -10.106 10.319 1.00 56.44 310 ALA A CA 1
ATOM 2461 C C . ALA A 1 310 ? -1.784 -9.598 8.883 1.00 56.44 310 ALA A C 1
ATOM 2463 O O . ALA A 1 310 ? -2.717 -9.507 8.081 1.00 56.44 310 ALA A O 1
ATOM 2464 N N . PHE A 1 311 ? -0.565 -9.167 8.578 1.00 62.22 311 PHE A N 1
ATOM 2465 C CA . PHE A 1 311 ? -0.149 -8.941 7.206 1.00 62.22 311 PHE A CA 1
ATOM 2466 C C . PHE A 1 311 ? -0.238 -10.273 6.470 1.00 62.22 311 PHE A C 1
ATOM 2468 O O . PHE A 1 311 ? 0.032 -11.322 7.057 1.00 62.22 311 PHE A O 1
ATOM 2475 N N . SER A 1 312 ? -0.565 -10.252 5.183 1.00 47.78 312 SER A N 1
ATOM 2476 C CA . SER A 1 312 ? -0.127 -11.358 4.339 1.00 47.78 312 SER A CA 1
ATOM 2477 C C . SER A 1 312 ? 1.411 -11.387 4.407 1.00 47.78 312 SER A C 1
ATOM 2479 O O . SER A 1 312 ? 2.020 -10.394 3.995 1.00 47.78 312 SER A O 1
ATOM 2481 N N . PRO A 1 313 ? 2.066 -12.414 4.991 1.00 44.94 313 PRO A N 1
ATOM 2482 C CA . PRO A 1 313 ? 3.515 -12.512 4.976 1.00 44.94 313 PRO A CA 1
ATOM 2483 C C . PRO A 1 313 ? 4.041 -12.390 3.548 1.00 44.94 313 PRO A C 1
ATOM 2485 O O . PRO A 1 313 ? 3.533 -13.012 2.614 1.00 44.94 313 PRO A O 1
ATOM 2488 N N . ALA A 1 314 ? 5.079 -11.570 3.414 1.00 38.47 314 ALA A N 1
ATOM 2489 C CA . ALA A 1 314 ? 6.072 -11.762 2.376 1.00 38.47 314 ALA A CA 1
ATOM 2490 C C . ALA A 1 314 ? 6.815 -13.081 2.670 1.00 38.47 314 ALA A C 1
ATOM 2492 O O . ALA A 1 314 ? 6.913 -13.452 3.848 1.00 38.47 314 ALA A O 1
ATOM 2493 N N . PRO A 1 315 ? 7.345 -13.792 1.659 1.00 32.16 315 PRO A N 1
ATOM 2494 C CA . PRO A 1 315 ? 8.326 -14.833 1.918 1.00 32.16 315 PRO A CA 1
ATOM 2495 C C . PRO A 1 315 ? 9.457 -14.236 2.775 1.00 32.16 315 PRO A C 1
ATOM 2497 O O . PRO A 1 315 ? 9.746 -13.040 2.662 1.00 32.16 315 PRO A O 1
ATOM 2500 N N . PRO A 1 316 ? 10.048 -15.022 3.687 1.00 28.08 316 PRO A N 1
ATOM 2501 C CA . PRO A 1 316 ? 11.102 -14.522 4.551 1.00 28.08 316 PRO A CA 1
ATOM 2502 C C . PRO A 1 316 ? 12.232 -13.949 3.696 1.00 28.08 316 PRO A C 1
ATOM 2504 O O . PRO A 1 316 ? 12.688 -14.587 2.750 1.00 28.08 316 PRO A O 1
ATOM 2507 N N . VAL A 1 317 ? 12.678 -12.742 4.044 1.00 33.16 317 VAL A N 1
ATOM 2508 C CA . VAL A 1 317 ? 13.958 -12.218 3.576 1.00 33.16 317 VAL A CA 1
ATOM 2509 C C . VAL A 1 317 ? 15.006 -13.189 4.107 1.00 33.16 317 VAL A C 1
ATOM 2511 O O . VAL A 1 317 ? 15.219 -13.261 5.321 1.00 33.16 317 VAL A O 1
ATOM 2514 N N . GLU A 1 318 ? 15.610 -13.985 3.225 1.00 31.06 318 GLU A N 1
ATOM 2515 C CA . GLU A 1 318 ? 16.867 -14.646 3.552 1.00 31.06 318 GLU A CA 1
ATOM 2516 C C . GLU A 1 318 ? 17.797 -13.540 4.043 1.00 31.06 318 GLU A C 1
ATOM 2518 O O . GLU A 1 318 ? 18.048 -12.569 3.326 1.00 31.06 318 GLU A O 1
ATOM 2523 N N . ARG A 1 319 ? 18.224 -13.618 5.309 1.00 29.34 319 ARG A N 1
ATOM 2524 C CA . ARG A 1 319 ? 19.269 -12.731 5.816 1.00 29.34 319 ARG A CA 1
ATOM 2525 C C . ARG A 1 319 ? 20.425 -12.879 4.843 1.00 29.34 319 ARG A C 1
ATOM 2527 O O . ARG A 1 319 ? 20.970 -13.976 4.741 1.00 29.34 319 ARG A O 1
ATOM 2534 N N . GLY A 1 320 ? 20.701 -11.809 4.101 1.00 29.83 320 GLY A N 1
ATOM 2535 C CA . GLY A 1 320 ? 21.759 -11.786 3.110 1.00 29.83 320 GLY A CA 1
ATOM 2536 C C . GLY A 1 320 ? 23.010 -12.380 3.728 1.00 29.83 320 GLY A C 1
ATOM 2537 O O . GLY A 1 320 ? 23.456 -11.925 4.782 1.00 29.83 320 GLY A O 1
ATOM 2538 N N . GLY A 1 321 ? 23.515 -13.436 3.094 1.00 27.89 321 GLY A N 1
ATOM 2539 C CA . GLY A 1 321 ? 24.898 -13.823 3.277 1.00 27.89 321 GLY A CA 1
ATOM 2540 C C . GLY A 1 321 ? 25.758 -12.602 2.985 1.00 27.89 321 GLY A C 1
ATOM 2541 O O . GLY A 1 321 ? 25.470 -11.844 2.054 1.00 27.89 321 GLY A O 1
ATOM 2542 N N . ASP A 1 322 ? 26.752 -12.402 3.840 1.00 31.03 322 ASP A N 1
ATOM 2543 C CA . ASP A 1 322 ? 27.773 -11.380 3.701 1.00 31.03 322 ASP A CA 1
ATOM 2544 C C . ASP A 1 322 ? 28.278 -11.341 2.252 1.00 31.03 322 ASP A C 1
ATOM 2546 O O . ASP A 1 322 ? 28.922 -12.277 1.777 1.00 31.03 322 ASP A O 1
ATOM 2550 N N . TYR A 1 323 ? 27.959 -10.260 1.542 1.00 30.67 323 TYR A N 1
ATOM 2551 C CA . TYR A 1 323 ? 28.687 -9.875 0.341 1.00 30.67 323 TYR A CA 1
ATOM 2552 C C . TYR A 1 323 ? 29.861 -9.017 0.802 1.00 30.67 323 TYR A C 1
ATOM 2554 O O . TYR A 1 323 ? 29.712 -7.815 1.038 1.00 30.67 323 TYR A O 1
ATOM 2562 N N . SER A 1 324 ? 30.997 -9.681 0.999 1.00 30.91 324 SER A N 1
ATOM 2563 C CA . SER A 1 324 ? 32.327 -9.075 0.982 1.00 30.91 324 SER A CA 1
ATOM 2564 C C . SER A 1 324 ? 32.824 -8.839 -0.440 1.00 30.91 324 SER A C 1
ATOM 2566 O O . SER A 1 324 ? 32.389 -9.563 -1.367 1.00 30.91 324 SER A O 1
#

Solvent-accessible surface area (backbone atoms only — not comparable to full-atom values): 17922 Å² total; per-residue (Å²): 106,67,44,59,78,64,27,41,38,45,38,65,60,51,51,53,53,50,52,51,51,44,51,42,53,73,76,73,45,67,83,74,58,53,52,75,58,47,54,55,52,50,51,52,49,51,51,30,49,43,51,40,53,73,53,70,65,56,51,52,55,47,53,62,50,56,73,34,90,54,54,48,68,71,52,45,39,51,45,47,20,52,31,23,73,68,60,49,82,56,81,57,48,60,58,39,53,54,47,44,66,72,69,54,44,76,66,58,59,69,68,48,50,69,66,52,30,32,36,40,17,38,32,46,55,30,27,66,70,62,39,56,70,72,56,26,52,44,48,69,64,36,65,70,46,22,44,50,31,53,58,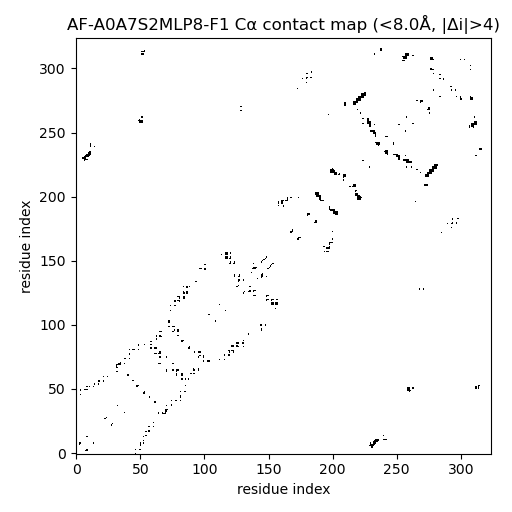72,18,30,58,55,43,52,52,50,30,51,52,53,44,53,56,42,72,74,32,71,64,42,56,55,50,49,55,29,34,56,75,68,70,47,69,59,37,68,53,66,89,87,51,96,61,66,40,66,30,25,32,73,60,30,72,61,32,66,77,40,94,51,96,58,59,32,44,33,36,40,72,43,51,63,90,37,40,42,67,30,36,30,65,47,41,90,89,63,46,68,61,64,63,97,78,50,68,54,46,44,80,81,44,65,32,47,25,36,68,61,46,54,54,52,52,47,42,42,73,68,51,34,43,73,22,43,44,51,44,67,56,60,73,67,51,88,46,67,65,56,45,32,53,49,52,49,50,29,69,70,45,91,65,75,69,50,71,30,60,57,71,59,71,77,79,71,77,74,74,86,83,125